Protein AF-A0A957XCA8-F1 (afdb_monomer_lite)

Radius of gyration: 34.3 Å; chains: 1; bounding box: 102×70×85 Å

Foldseek 3Di:
DDDDDDDDDPPDDDDCPDDDDDDDDDDDDDADALVRVLVVCVVLQNDDPVCSVVVVVVCVVVQQWDADPRGIDGGPVVVVVVVLCCVQVVQCPDSNNNNVVSVVVVCVVVVNDDPVVVCVVPCPVRVVSVVVSVVVVVVPPDPPPPPDPPDDDDDDDDPPPDQDDDPQFQDQDPQPSPWTWHWDADPVGIWTDTPCVVVPDPDIGRDDDDDDDPDDDDDDDDDDDDDD

Secondary structure (DSSP, 8-state):
--PPPPP--TT--------------PPPPPPPPHHHHHHHHHHTT-S-TTTHHHHHHHHHHTTSEEEETTEEEE-HHHHHHHHHHHHH-HHHH-HHHHHHHHHHHHHHHTTSS-HHHHHHHHHHHHHHHHHHHHHHHHHT--------------------------TTTTPBPTTTSSSBEEEEEETTEEEEEETTGGGT---EEE----------------------

Structure (mmCIF, N/CA/C/O backbone):
data_AF-A0A957XCA8-F1
#
_entry.id   AF-A0A957XCA8-F1
#
loop_
_atom_site.group_PDB
_atom_site.id
_atom_site.type_symbol
_atom_site.label_atom_id
_atom_site.label_alt_id
_atom_site.label_comp_id
_atom_site.label_asym_id
_atom_site.label_entity_id
_atom_site.label_seq_id
_atom_site.pdbx_PDB_ins_code
_atom_site.Cartn_x
_atom_site.Cartn_y
_atom_site.Cartn_z
_atom_site.occupancy
_atom_site.B_iso_or_equiv
_atom_site.auth_seq_id
_atom_site.auth_comp_id
_atom_site.auth_asym_id
_atom_site.auth_atom_id
_atom_site.pdbx_PDB_model_num
ATOM 1 N N . GLU A 1 1 ? 8.186 14.058 -30.132 1.00 38.41 1 GLU A N 1
ATOM 2 C CA . GLU A 1 1 ? 8.355 14.579 -31.501 1.00 38.41 1 GLU A CA 1
ATOM 3 C C . GLU A 1 1 ? 7.086 14.257 -32.272 1.00 38.41 1 GLU A C 1
ATOM 5 O O . GLU A 1 1 ? 6.793 13.085 -32.466 1.00 38.41 1 GLU A O 1
ATOM 10 N N . ASN A 1 2 ? 6.284 15.271 -32.601 1.00 56.44 2 ASN A N 1
ATOM 11 C CA . ASN A 1 2 ? 5.087 15.097 -33.425 1.00 56.44 2 ASN A CA 1
ATOM 12 C C . ASN A 1 2 ? 5.514 15.273 -34.883 1.00 56.44 2 ASN A C 1
ATOM 14 O O . ASN A 1 2 ? 5.569 16.397 -35.374 1.00 56.44 2 ASN A O 1
ATOM 18 N N . ALA A 1 3 ? 5.896 14.179 -35.542 1.00 67.00 3 ALA A N 1
ATOM 19 C CA . ALA A 1 3 ? 6.186 14.212 -36.969 1.00 67.00 3 ALA A CA 1
ATOM 20 C C . ALA A 1 3 ? 4.866 14.336 -37.744 1.00 67.00 3 ALA A C 1
ATOM 22 O O . ALA A 1 3 ? 3.974 13.502 -37.582 1.00 67.00 3 ALA A O 1
ATOM 23 N N . ALA A 1 4 ? 4.747 15.381 -38.565 1.00 77.88 4 ALA A N 1
ATOM 24 C CA . ALA A 1 4 ? 3.656 15.512 -39.521 1.00 77.88 4 ALA A CA 1
ATOM 25 C C . ALA A 1 4 ? 3.741 14.352 -40.524 1.00 77.88 4 ALA A C 1
ATOM 27 O O . ALA A 1 4 ? 4.773 14.168 -41.172 1.00 77.88 4 ALA A O 1
ATOM 28 N N . MET A 1 5 ? 2.680 13.550 -40.618 1.00 81.88 5 MET A N 1
ATOM 29 C CA . MET A 1 5 ? 2.558 12.555 -41.681 1.00 81.88 5 MET A CA 1
ATOM 30 C C . MET A 1 5 ? 2.131 13.254 -42.982 1.00 81.88 5 MET A C 1
ATOM 32 O O . MET A 1 5 ? 1.366 14.215 -42.906 1.00 81.88 5 MET A O 1
ATOM 36 N N . PRO A 1 6 ? 2.626 12.814 -44.152 1.00 85.62 6 PRO A N 1
ATOM 37 C CA . PRO A 1 6 ? 2.182 13.346 -45.437 1.00 85.62 6 PRO A CA 1
ATOM 38 C C . PRO A 1 6 ? 0.715 12.985 -45.699 1.00 85.62 6 PRO A C 1
ATOM 40 O O . PRO A 1 6 ? 0.250 11.926 -45.268 1.00 85.62 6 PRO A O 1
ATOM 43 N N . ASP A 1 7 ? 0.007 13.842 -46.435 1.00 84.75 7 ASP A N 1
ATOM 44 C CA . ASP A 1 7 ? -1.354 13.553 -46.888 1.00 84.75 7 ASP A CA 1
ATOM 45 C C . ASP A 1 7 ? -1.320 12.404 -47.908 1.00 84.75 7 ASP A C 1
ATOM 47 O O . ASP A 1 7 ? -0.661 12.496 -48.943 1.00 84.75 7 ASP A O 1
ATOM 51 N N . LEU A 1 8 ? -2.012 11.309 -47.587 1.00 89.25 8 LEU A N 1
ATOM 52 C CA . LEU A 1 8 ? -2.096 10.093 -48.398 1.00 89.25 8 LEU A CA 1
ATOM 53 C C . LEU A 1 8 ? -3.561 9.804 -48.731 1.00 89.25 8 LEU A C 1
ATOM 55 O O . LEU A 1 8 ? -4.428 9.861 -47.854 1.00 89.25 8 LEU A O 1
ATOM 59 N N . VAL A 1 9 ? -3.837 9.434 -49.979 1.00 88.56 9 VAL A N 1
ATOM 60 C CA . VAL A 1 9 ? -5.168 9.040 -50.452 1.00 88.56 9 VAL A CA 1
ATOM 61 C C . VAL A 1 9 ? -5.226 7.517 -50.623 1.00 88.56 9 VAL A C 1
ATOM 63 O O . VAL A 1 9 ? -4.244 6.842 -50.937 1.00 88.56 9 VAL A O 1
ATOM 66 N N . LYS A 1 10 ? -6.403 6.925 -50.386 1.00 88.62 10 LYS A N 1
ATOM 67 C CA . LYS A 1 10 ? -6.617 5.481 -50.561 1.00 88.62 10 LYS A CA 1
ATOM 68 C C . LYS A 1 10 ? -6.331 5.086 -52.017 1.00 88.62 10 LYS A C 1
ATOM 70 O O . LYS A 1 10 ? -7.105 5.435 -52.902 1.00 88.62 10 LYS A O 1
ATOM 75 N N . GLY A 1 11 ? -5.276 4.302 -52.232 1.00 90.50 11 GLY A N 1
ATOM 76 C CA . GLY A 1 11 ? -4.835 3.859 -53.561 1.00 90.50 11 GLY A CA 1
ATOM 77 C C . GLY A 1 11 ? -3.431 4.326 -53.949 1.00 90.50 11 GLY A C 1
ATOM 78 O O . GLY A 1 11 ? -2.907 3.829 -54.943 1.00 90.50 11 GLY A O 1
ATOM 79 N N . ASP A 1 12 ? -2.806 5.211 -53.166 1.00 89.50 12 ASP A N 1
ATOM 80 C CA . ASP A 1 12 ? -1.438 5.664 -53.426 1.00 89.50 12 ASP A CA 1
ATOM 81 C C . ASP A 1 12 ? -0.434 4.501 -53.366 1.00 89.50 12 ASP A C 1
ATOM 83 O O . ASP A 1 12 ? -0.439 3.677 -52.444 1.00 89.50 12 ASP A O 1
ATOM 87 N N . LEU A 1 13 ? 0.455 4.439 -54.361 1.00 87.94 13 LEU A N 1
ATOM 88 C CA . LEU A 1 13 ? 1.531 3.453 -54.418 1.00 87.94 13 LEU A CA 1
ATOM 89 C C . LEU A 1 13 ? 2.673 3.893 -53.495 1.00 87.94 13 LEU A C 1
ATOM 91 O O . LEU A 1 13 ? 3.276 4.946 -53.697 1.00 87.94 13 LEU A O 1
ATOM 95 N N . LEU A 1 14 ? 2.996 3.068 -52.498 1.00 90.19 14 LEU A N 1
ATOM 96 C CA . LEU A 1 14 ? 4.078 3.328 -51.549 1.00 90.19 14 LEU A CA 1
ATOM 97 C C . LEU A 1 14 ? 5.303 2.468 -51.862 1.00 90.19 14 LEU A C 1
ATOM 99 O O . LEU A 1 14 ? 5.209 1.248 -52.002 1.00 90.19 14 LEU A O 1
ATOM 103 N N . THR A 1 15 ? 6.475 3.098 -51.897 1.00 90.75 15 THR A N 1
ATOM 104 C CA . THR A 1 15 ? 7.750 2.391 -52.040 1.00 90.75 15 THR A CA 1
ATOM 105 C C . THR A 1 15 ? 8.180 1.838 -50.685 1.00 90.75 15 THR A C 1
ATOM 107 O O . THR A 1 15 ? 8.400 2.587 -49.732 1.00 90.75 15 THR A O 1
ATOM 110 N N . LEU A 1 16 ? 8.338 0.516 -50.584 1.00 90.25 16 LEU A N 1
ATOM 111 C CA . LEU A 1 16 ? 8.890 -0.120 -49.388 1.00 90.25 16 LEU A CA 1
ATOM 112 C C . LEU A 1 16 ? 10.368 0.273 -49.233 1.00 90.25 16 LEU A C 1
ATOM 114 O O . LEU A 1 16 ? 11.233 -0.293 -49.894 1.00 90.25 16 LEU A O 1
ATOM 118 N N . HIS A 1 17 ? 10.666 1.220 -48.342 1.00 93.06 17 HIS A N 1
ATOM 119 C CA . HIS A 1 17 ? 12.051 1.613 -48.064 1.00 93.06 17 HIS A CA 1
ATOM 120 C C . HIS A 1 17 ? 12.826 0.534 -47.296 1.00 93.06 17 HIS A C 1
ATOM 122 O O . HIS A 1 17 ? 13.970 0.239 -47.632 1.00 93.06 17 HIS A O 1
ATOM 128 N N . GLN A 1 18 ? 12.229 -0.049 -46.251 1.00 93.25 18 GLN A N 1
ATOM 129 C CA . GLN A 1 18 ? 12.896 -1.048 -45.416 1.00 93.25 18 GLN A CA 1
ATOM 130 C C . GLN A 1 18 ? 11.881 -1.946 -44.701 1.00 93.25 18 GLN A C 1
ATOM 132 O O . GLN A 1 18 ? 10.888 -1.459 -44.164 1.00 93.25 18 GLN A O 1
ATOM 137 N N . LEU A 1 19 ? 12.167 -3.248 -44.627 1.00 92.44 19 LEU A N 1
ATOM 138 C CA . LEU A 1 19 ? 11.415 -4.204 -43.814 1.00 92.44 19 LEU A CA 1
ATOM 139 C C . LEU A 1 19 ? 12.312 -4.716 -42.681 1.00 92.44 19 LEU A C 1
ATOM 141 O O . LEU A 1 19 ? 13.251 -5.472 -42.912 1.00 92.44 19 LEU A O 1
ATOM 145 N N . LEU A 1 20 ? 12.043 -4.266 -41.453 1.00 92.25 20 LEU A N 1
ATOM 146 C CA . LEU A 1 20 ? 12.792 -4.656 -40.256 1.00 92.25 20 LEU A CA 1
ATOM 147 C C . LEU A 1 20 ? 11.943 -5.605 -39.399 1.00 92.25 20 LEU A C 1
ATOM 149 O O . LEU A 1 20 ? 11.068 -5.119 -38.675 1.00 92.25 20 LEU A O 1
ATOM 153 N N . PRO A 1 21 ? 12.180 -6.930 -39.429 1.00 91.00 21 PRO A N 1
ATOM 154 C CA . PRO A 1 21 ? 11.478 -7.846 -38.541 1.00 91.00 21 PRO A CA 1
ATOM 155 C C . PRO A 1 21 ? 11.895 -7.559 -37.091 1.00 91.00 21 PRO A C 1
ATOM 157 O O . PRO A 1 21 ? 13.046 -7.765 -36.708 1.00 91.00 21 PRO A O 1
ATOM 160 N N . LYS A 1 22 ? 10.961 -7.059 -36.276 1.00 91.62 22 LYS A N 1
ATOM 161 C CA . LYS A 1 22 ? 11.172 -6.800 -34.846 1.00 91.62 22 LYS A CA 1
ATOM 162 C C . LYS A 1 22 ? 10.383 -7.809 -34.025 1.00 91.62 22 LYS A C 1
ATOM 164 O O . LYS A 1 22 ? 9.156 -7.814 -34.051 1.00 91.62 22 LYS A O 1
ATOM 169 N N . GLN A 1 23 ? 11.092 -8.642 -33.270 1.00 93.19 23 GLN A N 1
ATOM 170 C CA . GLN A 1 23 ? 10.483 -9.526 -32.285 1.00 93.19 23 GLN A CA 1
ATOM 171 C C . GLN A 1 23 ? 10.369 -8.787 -30.949 1.00 93.19 23 GLN A C 1
ATOM 173 O O . GLN A 1 23 ? 11.357 -8.273 -30.425 1.00 93.19 23 GLN A O 1
ATOM 178 N N . HIS A 1 24 ? 9.163 -8.745 -30.390 1.00 90.69 24 HIS A N 1
ATOM 179 C CA . HIS A 1 24 ? 8.900 -8.165 -29.078 1.00 90.69 24 HIS A CA 1
ATOM 180 C C . HIS A 1 24 ? 8.489 -9.260 -28.094 1.00 90.69 24 HIS A C 1
ATOM 182 O O . HIS A 1 24 ? 7.750 -10.176 -28.446 1.00 90.69 24 HIS A O 1
ATOM 188 N N . PHE A 1 25 ? 8.950 -9.143 -26.850 1.00 92.25 25 PHE A N 1
ATOM 189 C CA . PHE A 1 25 ? 8.505 -9.986 -25.743 1.00 92.25 25 PHE A CA 1
ATOM 190 C C . PHE A 1 25 ? 7.558 -9.197 -24.845 1.00 92.25 25 PHE A C 1
ATOM 192 O O . PHE A 1 25 ? 7.763 -8.003 -24.605 1.00 92.25 25 PHE A O 1
ATOM 199 N N . THR A 1 26 ? 6.546 -9.872 -24.306 1.00 93.88 26 THR A N 1
ATOM 200 C CA . THR A 1 26 ? 5.708 -9.313 -23.246 1.00 93.88 26 THR A CA 1
ATOM 201 C C . THR A 1 26 ? 6.559 -9.064 -22.010 1.00 93.88 26 THR A C 1
ATOM 203 O O . THR A 1 26 ? 7.272 -9.955 -21.545 1.00 93.88 26 THR A O 1
ATOM 206 N N . GLN A 1 27 ? 6.474 -7.858 -21.459 1.00 90.62 27 GLN A N 1
ATOM 207 C CA . GLN A 1 27 ? 7.121 -7.530 -20.195 1.00 90.62 27 GLN A CA 1
ATOM 208 C C . GLN A 1 27 ? 6.126 -7.708 -19.044 1.00 90.62 27 GLN A C 1
ATOM 210 O O . GLN A 1 27 ? 4.937 -7.432 -19.224 1.00 90.62 27 GLN A O 1
ATOM 215 N N . 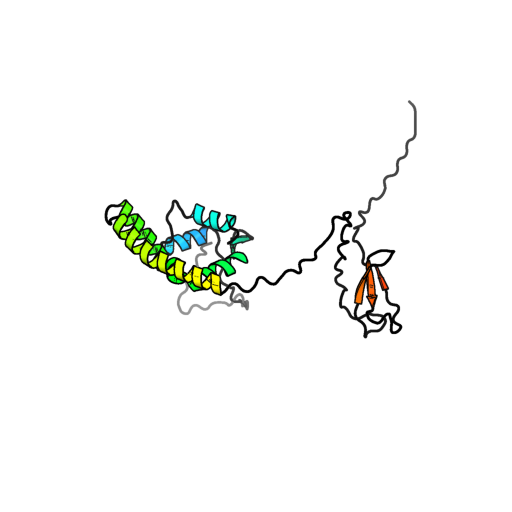PRO A 1 28 ? 6.582 -8.148 -17.858 1.00 92.38 28 PRO A N 1
ATOM 216 C CA . PRO A 1 28 ? 5.725 -8.188 -16.683 1.00 92.38 28 PRO A CA 1
ATOM 217 C C . PRO A 1 28 ? 5.261 -6.770 -16.311 1.00 92.38 28 PRO A C 1
ATOM 219 O O . PRO A 1 28 ? 5.934 -5.787 -16.649 1.00 92.38 28 PRO A O 1
ATOM 222 N N . PRO A 1 29 ? 4.141 -6.638 -15.579 1.00 91.44 29 PRO A N 1
ATOM 223 C CA . PRO A 1 29 ? 3.659 -5.340 -15.141 1.00 91.44 29 PRO A CA 1
ATOM 224 C C . PRO A 1 29 ? 4.727 -4.605 -14.327 1.00 91.44 29 PRO A C 1
ATOM 226 O O . PRO A 1 29 ? 5.435 -5.165 -13.485 1.00 91.44 29 PRO A O 1
ATOM 229 N N . ASN A 1 30 ? 4.841 -3.310 -14.598 1.00 92.25 30 ASN A N 1
ATOM 230 C CA . ASN A 1 30 ? 5.798 -2.442 -13.937 1.00 92.25 30 ASN A CA 1
ATOM 231 C C . ASN A 1 30 ? 5.471 -2.321 -12.442 1.00 92.25 30 ASN A C 1
ATOM 233 O O . ASN A 1 30 ? 4.357 -1.960 -12.076 1.00 92.25 30 ASN A O 1
ATOM 237 N N . ARG A 1 31 ? 6.468 -2.545 -11.573 1.00 95.25 31 ARG A N 1
ATOM 238 C CA . ARG A 1 31 ? 6.339 -2.227 -10.140 1.00 95.25 31 ARG A CA 1
ATOM 239 C C . ARG A 1 31 ? 6.101 -0.735 -9.933 1.00 95.25 31 ARG A C 1
ATOM 241 O O . ARG A 1 31 ? 6.688 0.073 -10.660 1.00 95.25 31 ARG A O 1
ATOM 248 N N . TYR A 1 32 ? 5.327 -0.413 -8.899 1.00 96.38 32 TYR A N 1
ATOM 249 C CA . TYR A 1 32 ? 5.007 0.951 -8.496 1.00 96.38 32 TYR A CA 1
ATOM 250 C C . TYR A 1 32 ? 6.256 1.753 -8.104 1.00 96.38 32 TYR A C 1
ATOM 252 O O . TYR A 1 32 ? 7.112 1.286 -7.351 1.00 96.38 32 TYR A O 1
ATOM 260 N N . THR A 1 33 ? 6.341 2.991 -8.581 1.00 96.25 33 THR A N 1
ATOM 261 C CA . THR A 1 33 ? 7.081 4.066 -7.902 1.00 96.25 33 THR A CA 1
ATOM 262 C C . THR A 1 33 ? 6.225 4.659 -6.777 1.00 96.25 33 THR A C 1
ATOM 264 O O . THR A 1 33 ? 5.023 4.402 -6.718 1.00 96.25 33 THR A O 1
ATOM 267 N N . GLU A 1 34 ? 6.801 5.489 -5.902 1.00 94.94 34 GLU A N 1
ATOM 268 C CA . GLU A 1 34 ? 6.026 6.176 -4.853 1.00 94.94 34 GLU A CA 1
ATOM 269 C C . GLU A 1 34 ? 4.884 7.019 -5.448 1.00 94.94 34 GLU A C 1
ATOM 271 O O . GLU A 1 34 ? 3.739 6.882 -5.031 1.00 94.94 34 GLU A O 1
ATOM 276 N N . ALA A 1 35 ? 5.152 7.798 -6.503 1.00 94.81 35 ALA A N 1
ATOM 277 C CA . ALA A 1 35 ? 4.128 8.592 -7.186 1.00 94.81 35 ALA A CA 1
ATOM 278 C C . ALA A 1 35 ? 3.009 7.725 -7.795 1.00 94.81 35 ALA A C 1
ATOM 280 O O . ALA A 1 35 ? 1.832 8.071 -7.698 1.00 94.81 35 ALA A O 1
ATOM 281 N N . GLN A 1 36 ? 3.355 6.580 -8.396 1.00 96.56 36 GLN A N 1
ATOM 282 C CA . GLN A 1 36 ? 2.352 5.658 -8.935 1.00 96.56 36 GLN A CA 1
ATOM 283 C C . GLN A 1 36 ? 1.534 4.986 -7.824 1.00 96.56 36 GLN A C 1
ATOM 285 O O . GLN A 1 36 ? 0.334 4.799 -8.009 1.00 96.56 36 GLN A O 1
ATOM 290 N N . LEU A 1 37 ? 2.146 4.657 -6.678 1.00 96.06 37 LEU A N 1
ATOM 291 C CA . LEU A 1 37 ? 1.430 4.106 -5.526 1.00 96.06 37 LEU A CA 1
ATOM 292 C C . LEU A 1 37 ? 0.460 5.137 -4.940 1.00 96.06 37 LEU A C 1
ATOM 294 O O . LEU A 1 37 ? -0.698 4.808 -4.724 1.00 96.06 37 LEU A O 1
ATOM 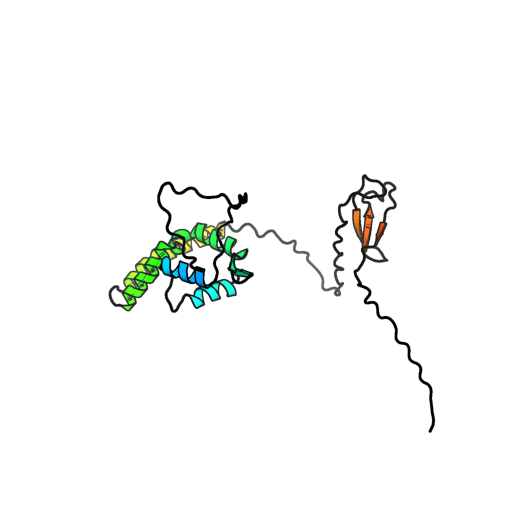298 N N . ILE A 1 38 ? 0.883 6.394 -4.770 1.00 96.25 38 ILE A N 1
ATOM 299 C CA . ILE A 1 38 ? 0.007 7.488 -4.315 1.00 96.25 38 ILE A CA 1
ATOM 300 C C . ILE A 1 38 ? -1.162 7.683 -5.293 1.00 96.25 38 ILE A C 1
ATOM 302 O O . ILE A 1 38 ? -2.314 7.792 -4.879 1.00 96.25 38 ILE A O 1
ATOM 306 N N . GLY A 1 39 ? -0.887 7.658 -6.601 1.00 96.44 39 GLY A N 1
ATOM 307 C CA . GLY A 1 39 ? -1.922 7.692 -7.634 1.00 96.44 39 GLY A CA 1
ATOM 308 C C . GLY A 1 39 ? -2.902 6.514 -7.556 1.00 96.44 39 GLY A C 1
ATOM 309 O O . GLY A 1 39 ? -4.097 6.715 -7.760 1.00 96.44 39 GLY A O 1
ATOM 310 N N . ALA A 1 40 ? -2.428 5.306 -7.237 1.00 95.94 40 ALA A N 1
ATOM 311 C CA . ALA A 1 40 ? -3.281 4.135 -7.029 1.00 95.94 40 ALA A CA 1
ATOM 312 C C . ALA A 1 40 ? -4.133 4.259 -5.754 1.00 95.94 40 ALA A C 1
ATOM 314 O O . ALA A 1 40 ? -5.341 4.054 -5.823 1.00 95.94 40 ALA A O 1
ATOM 315 N N . LEU A 1 41 ? -3.539 4.677 -4.629 1.00 96.31 41 LEU A N 1
ATOM 316 C CA . LEU A 1 41 ? -4.244 4.913 -3.363 1.00 96.31 41 LEU A CA 1
ATOM 317 C C . LEU A 1 41 ? -5.374 5.938 -3.538 1.00 96.31 41 LEU A C 1
ATOM 319 O O . LEU A 1 41 ? -6.510 5.671 -3.158 1.00 96.31 41 LEU A O 1
ATOM 323 N N . LYS A 1 42 ? -5.097 7.058 -4.223 1.00 96.38 42 LYS A N 1
ATOM 324 C CA . LYS A 1 42 ? -6.104 8.074 -4.559 1.00 96.38 42 LYS A CA 1
ATOM 325 C C . LYS A 1 42 ? -7.249 7.512 -5.406 1.00 96.38 42 LYS A C 1
ATOM 327 O O . LYS A 1 42 ? -8.404 7.801 -5.116 1.00 96.38 42 LYS A O 1
ATOM 332 N N . LYS A 1 43 ? -6.949 6.721 -6.445 1.00 96.69 43 LYS A N 1
ATOM 333 C CA . LYS A 1 43 ? -7.976 6.098 -7.305 1.00 96.69 43 LYS A CA 1
ATOM 334 C C . LYS A 1 43 ? -8.866 5.115 -6.544 1.00 96.69 43 LYS A C 1
ATOM 336 O O . LYS A 1 43 ? -10.035 4.998 -6.880 1.00 96.69 43 LYS A O 1
ATOM 341 N N . LEU A 1 44 ? -8.310 4.422 -5.551 1.00 96.19 44 LEU A N 1
ATOM 342 C CA . LEU A 1 44 ? -9.022 3.444 -4.727 1.00 96.19 44 LEU A CA 1
ATOM 343 C C . LEU A 1 44 ? -9.693 4.065 -3.488 1.00 96.19 44 LEU A C 1
ATOM 345 O O . LEU A 1 44 ? -10.276 3.331 -2.702 1.00 96.19 44 LEU A O 1
ATOM 349 N N . GLY A 1 45 ? -9.596 5.384 -3.275 1.00 95.31 45 GLY A N 1
ATOM 350 C CA . GLY A 1 45 ? -10.162 6.045 -2.091 1.00 95.31 45 GLY A CA 1
ATOM 351 C C . GLY A 1 45 ? -9.438 5.729 -0.776 1.00 95.31 45 GLY A C 1
ATOM 352 O O . GLY A 1 45 ? -9.949 6.056 0.295 1.00 95.31 45 GLY A O 1
ATOM 353 N N . LEU A 1 46 ? -8.244 5.130 -0.840 1.00 95.19 46 LEU A N 1
ATOM 354 C CA . LEU A 1 46 ? -7.446 4.748 0.321 1.00 95.19 46 LEU A CA 1
ATOM 355 C C . LEU A 1 46 ? -6.603 5.933 0.795 1.00 95.19 46 LEU A C 1
ATOM 357 O O . LEU A 1 46 ? -5.583 6.257 0.187 1.00 95.19 46 LEU A O 1
ATOM 361 N N . GLY A 1 47 ? -7.022 6.567 1.888 1.00 94.00 47 GLY A N 1
ATOM 362 C CA . GLY A 1 47 ? -6.360 7.741 2.455 1.00 94.00 47 GLY A CA 1
ATOM 363 C C . GLY A 1 47 ? -6.635 9.044 1.696 1.00 94.00 47 GLY A C 1
ATOM 364 O O . GLY A 1 47 ? -7.448 9.118 0.767 1.00 94.00 47 GLY A O 1
ATOM 365 N N . ARG A 1 48 ? -5.958 10.112 2.127 1.00 95.75 48 ARG A N 1
ATOM 366 C CA . ARG A 1 48 ? -6.241 11.521 1.797 1.00 95.75 48 ARG A CA 1
ATOM 367 C C . ARG A 1 48 ? -4.916 12.305 1.634 1.00 95.75 48 ARG A C 1
ATOM 369 O O . ARG A 1 48 ? -3.859 11.770 1.973 1.00 95.75 48 ARG A O 1
ATOM 376 N N . PRO A 1 49 ? -4.909 13.566 1.142 1.00 94.88 49 PRO A N 1
ATOM 377 C CA . PRO A 1 49 ? -3.670 14.324 0.893 1.00 94.88 49 PRO A CA 1
ATOM 378 C C . PRO A 1 49 ? -2.709 14.425 2.087 1.00 94.88 49 PRO A C 1
ATOM 380 O O . PRO A 1 49 ? -1.496 14.437 1.891 1.00 94.88 49 PRO A O 1
ATOM 383 N N . SER A 1 50 ? -3.238 14.449 3.312 1.00 95.00 50 SER A N 1
ATOM 384 C CA . SER A 1 50 ? -2.467 14.465 4.561 1.00 95.00 50 SER A CA 1
ATOM 385 C C . SER A 1 50 ? -1.804 13.128 4.925 1.00 95.00 50 SER A C 1
ATOM 387 O O . SER A 1 50 ? -0.884 13.126 5.739 1.00 95.00 50 SER A O 1
ATOM 389 N N . THR A 1 51 ? -2.236 11.997 4.350 1.00 96.12 51 THR A N 1
ATOM 390 C CA . THR A 1 51 ? -1.797 10.652 4.767 1.00 96.12 51 THR A CA 1
ATOM 391 C C . THR A 1 51 ? -0.994 9.890 3.716 1.00 96.12 51 THR A C 1
ATOM 393 O O . THR A 1 51 ? -0.307 8.934 4.057 1.00 96.12 51 THR A O 1
ATOM 396 N N . TYR A 1 52 ? -0.990 10.298 2.444 1.00 96.44 52 TYR A N 1
ATOM 397 C CA . TYR A 1 52 ? -0.270 9.549 1.404 1.00 96.44 52 TYR A CA 1
ATOM 398 C C . TYR A 1 52 ? 1.234 9.417 1.675 1.00 96.44 52 TYR A C 1
ATOM 400 O O . TYR A 1 52 ? 1.787 8.323 1.563 1.00 96.44 52 TYR A O 1
ATOM 408 N N . ALA A 1 53 ? 1.896 10.513 2.055 1.00 94.81 53 ALA A N 1
ATOM 409 C CA . ALA A 1 53 ? 3.324 10.495 2.364 1.00 94.81 53 ALA A CA 1
ATOM 410 C C . ALA A 1 53 ? 3.620 9.613 3.590 1.00 94.81 53 ALA A C 1
ATOM 412 O O . ALA A 1 53 ? 4.500 8.755 3.528 1.00 94.81 53 ALA A O 1
ATOM 413 N N . THR A 1 54 ? 2.826 9.753 4.657 1.00 97.00 54 THR A N 1
ATOM 414 C CA . THR A 1 54 ? 2.998 8.992 5.903 1.00 97.00 54 THR A CA 1
ATOM 415 C C . THR A 1 54 ? 2.715 7.497 5.718 1.00 97.00 54 THR A C 1
ATOM 417 O O . THR A 1 54 ? 3.428 6.671 6.285 1.00 97.00 54 THR A O 1
ATOM 420 N N . ILE A 1 55 ? 1.753 7.106 4.872 1.00 96.75 55 ILE A N 1
ATOM 421 C CA . ILE A 1 55 ? 1.513 5.695 4.515 1.00 96.75 55 ILE A CA 1
ATOM 422 C C . ILE A 1 55 ? 2.747 5.104 3.818 1.00 96.75 55 ILE A C 1
ATOM 424 O O . ILE A 1 55 ? 3.220 4.031 4.189 1.00 96.75 55 ILE A O 1
ATOM 428 N N . VAL A 1 56 ? 3.309 5.796 2.824 1.00 95.19 56 VAL A N 1
ATOM 429 C CA . VAL A 1 56 ? 4.480 5.289 2.089 1.00 95.19 56 VAL A CA 1
ATOM 430 C C . VAL A 1 56 ? 5.716 5.220 2.994 1.00 95.19 56 VAL A C 1
ATOM 432 O O . VAL A 1 56 ? 6.474 4.253 2.925 1.00 95.19 56 VAL A O 1
ATOM 435 N N . GLU A 1 57 ? 5.920 6.213 3.860 1.00 95.81 57 GLU A N 1
ATOM 436 C CA . GLU A 1 57 ? 7.017 6.251 4.832 1.00 95.81 57 GLU A CA 1
ATOM 437 C C . GLU A 1 57 ? 6.914 5.126 5.870 1.00 95.81 57 GLU A C 1
ATOM 439 O O . GLU A 1 57 ? 7.834 4.319 5.985 1.00 95.81 57 GLU A O 1
ATOM 444 N N . THR A 1 58 ? 5.755 4.954 6.511 1.00 96.44 58 THR A N 1
ATOM 445 C CA . THR A 1 58 ? 5.531 3.870 7.484 1.00 96.44 58 THR A CA 1
ATOM 446 C C . THR A 1 58 ? 5.724 2.469 6.892 1.00 96.44 58 THR A C 1
ATOM 448 O O . THR A 1 58 ? 6.264 1.590 7.571 1.00 96.44 58 THR A O 1
ATOM 451 N N . LEU A 1 59 ? 5.351 2.242 5.624 1.00 96.00 59 LEU A N 1
ATOM 452 C CA . LEU A 1 59 ? 5.608 0.972 4.930 1.00 96.00 59 LEU A CA 1
ATOM 453 C C . LEU A 1 59 ? 7.110 0.702 4.726 1.00 96.00 59 LEU A C 1
ATOM 455 O O . LEU A 1 59 ? 7.538 -0.457 4.808 1.00 96.00 59 LEU A O 1
ATOM 459 N N . LYS A 1 60 ? 7.910 1.748 4.480 1.00 94.62 60 LYS A N 1
ATOM 460 C CA . LYS A 1 60 ? 9.376 1.658 4.364 1.00 94.62 60 LYS A CA 1
ATOM 461 C C . LYS A 1 60 ? 10.024 1.446 5.733 1.00 94.62 60 LYS A C 1
ATOM 463 O O . LYS A 1 60 ? 10.797 0.502 5.893 1.00 94.62 60 LYS A O 1
ATOM 468 N N . ASP A 1 61 ? 9.655 2.245 6.731 1.00 95.94 61 ASP A N 1
ATOM 469 C CA . ASP A 1 61 ? 10.245 2.214 8.076 1.00 95.94 61 ASP A CA 1
ATOM 470 C C . ASP A 1 61 ? 10.031 0.871 8.774 1.00 95.94 61 ASP A C 1
ATOM 472 O O . ASP A 1 61 ? 10.953 0.301 9.364 1.00 95.94 61 ASP A O 1
ATOM 476 N N . ARG A 1 62 ? 8.827 0.299 8.638 1.00 96.06 62 ARG A N 1
ATOM 477 C CA . ARG A 1 62 ? 8.503 -1.038 9.158 1.00 96.06 62 ARG A CA 1
ATOM 478 C C . ARG A 1 62 ? 9.046 -2.184 8.300 1.00 96.06 62 ARG A C 1
ATOM 480 O O . ARG A 1 62 ? 8.805 -3.345 8.620 1.00 96.06 62 ARG A O 1
ATOM 487 N N . LYS A 1 63 ? 9.804 -1.885 7.238 1.00 94.38 63 LYS A N 1
ATOM 488 C CA . LYS A 1 63 ? 10.419 -2.863 6.328 1.00 94.38 63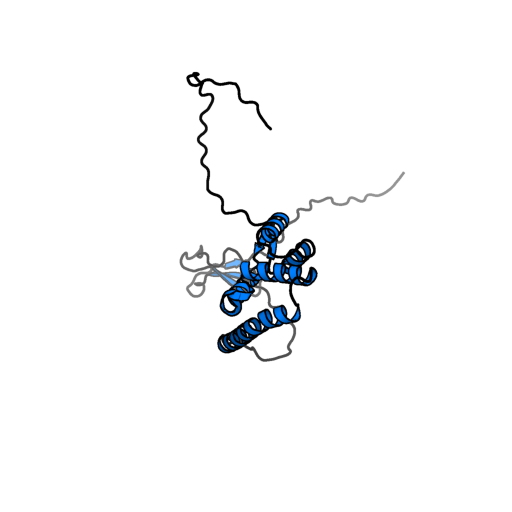 LYS A CA 1
ATOM 489 C C . LYS A 1 63 ? 9.401 -3.811 5.682 1.00 94.38 63 LYS A C 1
ATOM 491 O O . LYS A 1 63 ? 9.717 -4.973 5.438 1.00 94.38 63 LYS A O 1
ATOM 496 N N . TYR A 1 64 ? 8.195 -3.326 5.381 1.00 95.69 64 TYR A N 1
ATOM 497 C CA . TYR A 1 64 ? 7.240 -4.044 4.528 1.00 95.69 64 TYR A CA 1
ATOM 498 C C . TYR A 1 64 ? 7.567 -3.861 3.045 1.00 95.69 64 TYR A C 1
ATOM 500 O O . TYR A 1 64 ? 7.302 -4.743 2.227 1.00 95.69 64 TYR A O 1
ATOM 508 N N . VAL A 1 65 ? 8.183 -2.734 2.693 1.00 96.50 65 VAL A N 1
ATOM 509 C CA . VAL A 1 65 ? 8.557 -2.400 1.321 1.00 96.50 65 VAL A CA 1
ATOM 510 C C . VAL A 1 65 ? 10.003 -1.899 1.289 1.00 96.50 65 VAL A C 1
ATOM 512 O O . VAL A 1 65 ? 10.414 -1.119 2.142 1.00 96.50 65 VAL A O 1
ATOM 515 N N . GLY A 1 66 ? 10.780 -2.354 0.306 1.00 93.50 66 GLY A N 1
ATOM 516 C CA . GLY A 1 66 ? 12.112 -1.840 -0.017 1.00 93.50 66 GLY A CA 1
ATOM 517 C C . GLY A 1 66 ? 12.095 -0.936 -1.251 1.00 93.50 66 GLY A C 1
ATOM 518 O O . GLY A 1 66 ? 11.158 -0.977 -2.051 1.00 93.50 66 GLY A O 1
ATOM 519 N N . LEU A 1 67 ? 13.152 -0.140 -1.423 1.00 93.31 67 LEU A N 1
ATOM 520 C CA . LEU A 1 67 ? 13.329 0.747 -2.572 1.00 93.31 67 LEU A CA 1
ATOM 521 C C . LEU A 1 67 ? 14.524 0.285 -3.415 1.00 93.31 67 LEU A C 1
ATOM 523 O O . LEU A 1 67 ? 15.663 0.316 -2.957 1.00 93.31 67 LEU A O 1
ATOM 527 N N . GLU A 1 68 ? 14.282 -0.072 -4.675 1.00 92.69 68 GLU A N 1
ATOM 528 C CA . GLU A 1 68 ? 15.330 -0.409 -5.645 1.00 92.69 68 GLU A CA 1
ATOM 529 C C . GLU A 1 68 ? 15.092 0.361 -6.943 1.00 92.69 68 GLU A C 1
ATOM 531 O O . GLU A 1 68 ? 14.008 0.300 -7.524 1.00 92.69 68 GLU A O 1
ATOM 536 N N . LYS A 1 69 ? 16.098 1.105 -7.423 1.00 90.94 69 LYS A N 1
ATOM 537 C CA . LYS A 1 69 ? 16.001 1.915 -8.658 1.00 90.94 69 LYS A CA 1
ATOM 538 C C . LYS A 1 69 ? 14.733 2.799 -8.703 1.00 90.94 69 LYS A C 1
ATOM 540 O O . LYS A 1 69 ? 14.070 2.884 -9.735 1.00 90.94 69 LYS A O 1
ATOM 545 N N . LYS A 1 70 ? 14.393 3.447 -7.576 1.00 91.06 70 LYS A N 1
ATOM 546 C CA . LYS A 1 70 ? 13.179 4.277 -7.378 1.00 91.06 70 LYS A CA 1
ATOM 547 C C . LYS A 1 70 ? 11.839 3.527 -7.519 1.00 91.06 70 LYS A C 1
ATOM 549 O O . LYS A 1 70 ? 10.800 4.157 -7.714 1.00 91.06 70 LYS A O 1
ATOM 554 N N . ARG A 1 71 ? 11.843 2.196 -7.425 1.00 94.75 71 ARG A N 1
ATOM 555 C CA . ARG A 1 71 ? 10.648 1.344 -7.456 1.00 94.75 71 ARG A CA 1
ATOM 556 C C . ARG A 1 71 ? 10.506 0.593 -6.138 1.00 94.75 71 ARG A C 1
ATOM 558 O O . ARG A 1 71 ? 11.502 0.257 -5.501 1.00 94.75 71 ARG A O 1
ATOM 565 N N . LEU A 1 72 ? 9.263 0.349 -5.750 1.00 95.44 72 LEU A N 1
ATOM 566 C CA . LEU A 1 72 ? 8.884 -0.302 -4.505 1.00 95.44 72 LEU A CA 1
ATOM 567 C C . LEU A 1 72 ? 8.835 -1.823 -4.695 1.00 95.44 72 LEU A C 1
ATOM 569 O O . LEU A 1 72 ? 8.254 -2.317 -5.664 1.00 95.44 72 LEU A O 1
ATOM 573 N N . TYR A 1 73 ? 9.447 -2.560 -3.771 1.00 95.06 73 TYR A N 1
ATOM 574 C CA . TYR A 1 73 ? 9.542 -4.022 -3.774 1.00 95.06 73 TYR A CA 1
ATOM 575 C C . TYR A 1 73 ? 8.979 -4.589 -2.465 1.00 95.06 73 TYR A C 1
ATOM 577 O O . TYR A 1 73 ? 9.336 -4.078 -1.406 1.00 95.06 73 TYR A O 1
ATOM 585 N N . PRO A 1 74 ? 8.141 -5.642 -2.487 1.00 95.62 74 PRO A N 1
ATOM 586 C CA . PRO A 1 74 ? 7.660 -6.266 -1.258 1.00 95.62 74 PRO A CA 1
ATOM 587 C C . PRO A 1 74 ? 8.824 -6.942 -0.523 1.00 95.62 74 PRO A C 1
ATOM 589 O O . PRO A 1 74 ? 9.498 -7.806 -1.084 1.00 95.62 74 PRO A O 1
ATOM 592 N N . ALA A 1 75 ? 9.062 -6.558 0.730 1.00 94.81 75 ALA A N 1
ATOM 593 C CA . ALA A 1 75 ? 10.031 -7.238 1.579 1.00 94.81 75 ALA A CA 1
ATOM 594 C C . ALA A 1 75 ? 9.475 -8.598 2.051 1.00 94.81 75 ALA A C 1
ATOM 596 O O . ALA A 1 75 ? 8.254 -8.745 2.162 1.00 94.81 75 ALA A O 1
ATOM 597 N N . PRO A 1 76 ? 10.326 -9.580 2.412 1.00 92.62 76 PRO A N 1
ATOM 598 C CA . PRO A 1 76 ? 9.867 -10.901 2.858 1.00 92.62 76 PRO A CA 1
ATOM 599 C C . PRO A 1 76 ? 8.859 -10.858 4.018 1.00 92.62 76 PRO A C 1
ATOM 601 O O . PRO A 1 76 ? 7.892 -11.615 4.025 1.00 92.62 76 PRO A O 1
ATOM 604 N N . LEU A 1 77 ? 9.035 -9.920 4.957 1.00 92.69 77 LEU A N 1
ATOM 605 C CA . LEU A 1 77 ? 8.145 -9.730 6.108 1.00 92.69 77 LEU A CA 1
ATOM 606 C C . LEU A 1 77 ? 6.693 -9.422 5.693 1.00 92.69 77 LEU A C 1
ATOM 608 O O . LEU A 1 77 ? 5.753 -9.847 6.360 1.00 92.69 77 LEU A O 1
ATOM 612 N N . ARG A 1 78 ? 6.495 -8.719 4.569 1.00 93.56 78 ARG A N 1
ATOM 613 C CA . ARG A 1 78 ? 5.170 -8.310 4.071 1.00 93.56 78 ARG A CA 1
ATOM 614 C C . ARG A 1 78 ? 4.331 -9.496 3.599 1.00 93.56 78 ARG A C 1
ATOM 616 O O . ARG A 1 78 ? 3.110 -9.404 3.591 1.00 93.56 78 ARG A O 1
ATOM 623 N N . PHE A 1 79 ? 4.955 -10.596 3.186 1.00 93.00 79 PHE A N 1
ATOM 624 C CA . PHE A 1 79 ? 4.213 -11.785 2.773 1.00 93.00 79 PHE A CA 1
ATOM 625 C C . PHE A 1 79 ? 3.606 -12.484 3.986 1.00 93.00 79 PHE A C 1
ATOM 627 O O . PHE A 1 79 ? 2.406 -12.711 3.994 1.00 93.00 79 PHE A O 1
ATOM 634 N N . GLN A 1 80 ? 4.394 -12.680 5.046 1.00 91.31 80 GLN A N 1
ATOM 635 C CA . GLN A 1 80 ? 3.925 -13.277 6.301 1.00 91.31 80 GLN A CA 1
ATOM 636 C C . GLN A 1 80 ? 2.809 -12.449 6.954 1.00 91.31 80 GLN A C 1
ATOM 638 O O . GLN A 1 80 ? 1.804 -13.000 7.389 1.00 91.31 80 GLN A O 1
ATOM 643 N N . VAL A 1 81 ? 2.968 -11.120 7.007 1.00 92.25 81 VAL A N 1
ATOM 644 C CA . VAL A 1 81 ? 1.968 -10.243 7.637 1.00 92.25 81 VAL A CA 1
ATOM 645 C C . VAL A 1 81 ? 0.676 -10.178 6.827 1.00 92.25 81 VAL A C 1
ATOM 647 O O . VAL A 1 81 ? -0.390 -10.343 7.409 1.00 92.25 81 VAL A O 1
ATOM 650 N N . CYS A 1 82 ? 0.735 -9.971 5.508 1.00 92.62 82 CYS A N 1
ATOM 651 C CA . CYS A 1 82 ? -0.488 -9.949 4.705 1.00 92.62 82 CYS A CA 1
ATOM 652 C C . CYS A 1 82 ? -1.175 -11.315 4.663 1.00 92.62 82 CYS A C 1
ATOM 654 O O . CYS A 1 82 ? -2.386 -11.337 4.796 1.00 92.62 82 CYS A O 1
ATOM 656 N N . GLU A 1 83 ? -0.442 -12.432 4.567 1.00 91.56 83 GLU A N 1
ATOM 657 C CA . GLU A 1 83 ? -1.043 -13.774 4.628 1.00 91.56 83 GLU A CA 1
ATOM 658 C C . GLU A 1 83 ? -1.812 -13.972 5.943 1.00 91.56 83 GLU A C 1
ATOM 660 O O . GLU A 1 83 ? -2.954 -14.420 5.933 1.00 91.56 83 GLU A O 1
ATOM 665 N N . LEU A 1 84 ? -1.223 -13.579 7.078 1.00 90.88 84 LEU A N 1
ATOM 666 C CA . LEU A 1 84 ? -1.884 -13.663 8.382 1.00 90.88 84 LEU A CA 1
ATOM 667 C C . LEU A 1 84 ? -3.145 -12.786 8.445 1.00 90.88 84 LEU A C 1
ATOM 669 O O . LEU A 1 84 ? -4.182 -13.230 8.936 1.00 90.88 84 LEU A O 1
ATOM 673 N N . LEU A 1 85 ? -3.070 -11.549 7.948 1.00 91.06 85 LEU A N 1
ATOM 674 C CA . LEU A 1 85 ? -4.209 -10.628 7.952 1.00 91.06 85 LEU A CA 1
ATOM 675 C C . LEU A 1 85 ? -5.320 -11.065 6.983 1.00 91.06 85 LEU A C 1
ATOM 677 O O . LEU A 1 85 ? -6.490 -10.969 7.338 1.00 91.06 85 LEU A O 1
ATOM 681 N N . GLU A 1 86 ? -4.976 -11.584 5.804 1.00 91.00 86 GLU A N 1
ATOM 682 C CA . GLU A 1 86 ? -5.924 -12.130 4.822 1.00 91.00 86 GLU A CA 1
ATOM 683 C C . GLU A 1 86 ? -6.606 -13.406 5.346 1.00 91.00 86 GLU A C 1
ATOM 685 O O . GLU A 1 86 ? -7.811 -13.554 5.164 1.00 91.00 86 GLU A O 1
ATOM 690 N N . ARG A 1 87 ? -5.875 -14.291 6.049 1.00 89.06 87 ARG A N 1
ATOM 691 C CA . ARG A 1 87 ? -6.424 -15.501 6.698 1.00 89.06 87 ARG A CA 1
ATOM 692 C C . ARG A 1 87 ? -7.478 -15.192 7.761 1.00 89.06 87 ARG A C 1
ATOM 694 O O . ARG A 1 87 ? -8.479 -15.896 7.836 1.00 89.06 87 ARG A O 1
ATOM 701 N N . HIS A 1 88 ? -7.210 -14.216 8.635 1.00 87.75 88 HIS A N 1
ATOM 702 C CA . HIS A 1 88 ? -7.947 -14.075 9.897 1.00 87.75 88 HIS A CA 1
ATOM 703 C C . HIS A 1 88 ? -8.734 -12.767 10.048 1.00 87.75 88 HIS A C 1
ATOM 705 O O . HIS A 1 88 ? -9.637 -12.704 10.874 1.00 87.75 88 HIS A O 1
ATOM 711 N N . VAL A 1 89 ? -8.404 -11.713 9.294 1.00 88.31 89 VAL A N 1
ATOM 712 C CA . VAL A 1 89 ? -8.989 -10.368 9.462 1.00 88.31 89 VAL A CA 1
ATOM 713 C C . VAL A 1 89 ? -9.345 -9.733 8.106 1.00 88.31 89 VAL A C 1
ATOM 715 O O . VAL A 1 89 ? -9.226 -8.520 7.917 1.00 88.31 89 VAL A O 1
ATOM 718 N N . GLN A 1 90 ? -9.796 -10.559 7.152 1.00 86.94 90 GLN A N 1
ATOM 719 C CA . GLN A 1 90 ? -10.014 -10.173 5.751 1.00 86.94 90 GLN A CA 1
ATOM 720 C C . GLN A 1 90 ? -10.897 -8.928 5.593 1.00 86.94 90 GLN A C 1
ATOM 722 O O . GLN A 1 90 ? -10.558 -8.041 4.816 1.00 86.94 90 GLN A O 1
ATOM 727 N N . MET A 1 91 ? -11.987 -8.831 6.365 1.00 82.81 91 MET A N 1
ATOM 728 C CA . MET A 1 91 ? -12.936 -7.710 6.299 1.00 82.81 91 MET A CA 1
ATOM 729 C C . MET A 1 91 ? -12.249 -6.346 6.462 1.00 82.81 91 MET A C 1
ATOM 731 O O . MET A 1 91 ? -12.624 -5.386 5.803 1.00 82.81 91 MET A O 1
ATOM 735 N N . VAL A 1 92 ? -11.237 -6.253 7.329 1.00 82.81 92 VAL A N 1
ATOM 736 C CA . VAL A 1 92 ? -10.596 -4.977 7.694 1.00 82.81 92 VAL A CA 1
ATOM 737 C C . VAL A 1 92 ? -9.513 -4.580 6.700 1.00 82.81 92 VAL A C 1
ATOM 739 O O . VAL A 1 92 ? -9.288 -3.393 6.486 1.00 82.81 92 VAL A O 1
ATOM 742 N N . VAL A 1 93 ? -8.827 -5.561 6.108 1.00 88.88 93 VAL A N 1
ATOM 743 C CA . VAL A 1 93 ? -7.792 -5.319 5.090 1.00 88.88 93 VAL A CA 1
ATOM 744 C C . VAL A 1 93 ? -8.347 -5.228 3.670 1.00 88.88 93 VAL A C 1
ATOM 746 O O . VAL A 1 93 ? -7.587 -4.962 2.739 1.00 88.88 93 VAL A O 1
ATOM 749 N N . ASP A 1 94 ? -9.656 -5.419 3.495 1.00 91.94 94 ASP A N 1
ATOM 750 C CA . ASP A 1 94 ? -10.318 -5.197 2.219 1.00 91.94 94 ASP A CA 1
ATOM 751 C C . ASP A 1 94 ? -10.228 -3.720 1.795 1.00 91.94 94 ASP A C 1
ATOM 753 O O . ASP A 1 94 ? -10.382 -2.782 2.589 1.00 91.94 94 ASP A O 1
ATOM 757 N N . VAL A 1 95 ? -9.972 -3.517 0.502 1.00 92.81 95 VAL A N 1
ATOM 758 C CA . VAL A 1 95 ? -9.793 -2.184 -0.084 1.00 92.81 95 VAL A CA 1
ATOM 759 C C . VAL A 1 95 ? -11.100 -1.391 -0.040 1.00 92.81 95 VAL A C 1
ATOM 761 O O . VAL A 1 95 ? -11.082 -0.215 0.324 1.00 92.81 95 VAL A O 1
ATOM 764 N N . GLY A 1 96 ? -12.230 -2.020 -0.376 1.00 92.81 96 GLY A N 1
ATOM 765 C CA . GLY A 1 96 ? -13.542 -1.373 -0.387 1.00 92.81 96 GLY A CA 1
ATOM 766 C C . GLY A 1 96 ? -13.997 -0.976 1.015 1.00 92.81 96 GLY A C 1
ATOM 767 O O . GLY A 1 96 ? -14.463 0.149 1.222 1.00 92.81 96 GLY A O 1
ATOM 768 N N . PHE A 1 97 ? -13.787 -1.853 1.998 1.00 91.44 97 PHE A N 1
ATOM 769 C CA . PHE A 1 97 ? -14.049 -1.544 3.402 1.00 91.44 97 PHE A CA 1
ATOM 770 C C . PHE A 1 97 ? -13.216 -0.352 3.891 1.00 91.44 97 PHE A C 1
ATOM 772 O O . PHE A 1 97 ? -13.766 0.601 4.447 1.00 91.44 97 PHE A O 1
ATOM 779 N N . THR A 1 98 ? -11.903 -0.361 3.634 1.00 92.81 98 THR A N 1
ATOM 780 C CA . THR A 1 98 ? -11.008 0.726 4.062 1.00 92.81 98 THR A CA 1
ATOM 781 C C . THR A 1 98 ? -11.392 2.060 3.412 1.00 92.81 98 THR A C 1
ATOM 783 O O . THR A 1 98 ? -11.459 3.078 4.099 1.00 92.81 98 THR A O 1
ATOM 786 N N . ALA A 1 99 ? -11.725 2.070 2.116 1.00 94.94 99 ALA A N 1
ATOM 787 C CA . ALA A 1 99 ? -12.207 3.269 1.425 1.00 94.94 99 ALA A CA 1
ATOM 788 C C . ALA A 1 99 ? -13.527 3.798 2.020 1.00 94.94 99 ALA A C 1
ATOM 790 O O . ALA A 1 99 ? -13.662 4.998 2.264 1.00 94.94 99 ALA A O 1
ATOM 791 N N . THR A 1 100 ? -14.471 2.903 2.331 1.00 92.81 100 THR A N 1
ATOM 792 C CA . THR A 1 100 ? -15.748 3.263 2.972 1.00 92.81 100 THR A CA 1
ATOM 793 C C . THR A 1 100 ? -15.525 3.850 4.368 1.00 92.81 100 THR A C 1
ATOM 795 O O . THR A 1 100 ? -16.191 4.811 4.754 1.00 92.81 100 THR A O 1
ATOM 798 N N . MET A 1 101 ? -14.563 3.320 5.130 1.00 92.12 101 MET A N 1
ATOM 799 C CA . MET A 1 101 ? -14.191 3.864 6.438 1.00 92.12 101 MET A CA 1
ATOM 800 C C . MET A 1 101 ? -13.666 5.301 6.321 1.00 92.12 101 MET A C 1
ATOM 802 O O . MET A 1 101 ? -14.099 6.169 7.077 1.00 92.12 101 MET A O 1
ATOM 806 N N . GLU A 1 102 ? -12.798 5.578 5.345 1.00 94.44 102 GLU A N 1
ATOM 807 C CA . GLU A 1 102 ? -12.300 6.933 5.071 1.00 94.44 102 GLU A CA 1
ATOM 808 C C . GLU A 1 102 ? -13.440 7.899 4.693 1.00 94.44 102 GLU A C 1
ATOM 810 O O . GLU A 1 102 ? -13.511 9.010 5.216 1.00 94.44 102 GLU A O 1
ATOM 815 N N . GLU A 1 103 ? -14.388 7.480 3.846 1.00 94.25 103 GLU A N 1
ATOM 816 C CA . GLU A 1 103 ? -15.580 8.286 3.535 1.00 94.25 103 GLU A CA 1
ATOM 817 C C . GLU A 1 103 ? -16.460 8.545 4.764 1.00 94.25 103 GLU A C 1
ATOM 819 O O . GLU A 1 103 ? -16.991 9.644 4.936 1.00 94.25 103 GLU A O 1
ATOM 824 N N . ASN A 1 104 ? -16.620 7.555 5.642 1.00 93.31 104 ASN A N 1
ATOM 825 C CA . ASN A 1 104 ? -17.383 7.713 6.876 1.00 93.31 104 ASN A CA 1
ATOM 826 C C . ASN A 1 104 ? -16.715 8.717 7.829 1.00 93.31 104 ASN A C 1
ATOM 828 O O . ASN A 1 104 ? -17.414 9.500 8.474 1.00 93.31 104 ASN A O 1
ATOM 832 N N . LEU A 1 105 ? -15.379 8.749 7.891 1.00 93.06 105 LEU A N 1
ATOM 833 C CA . LEU A 1 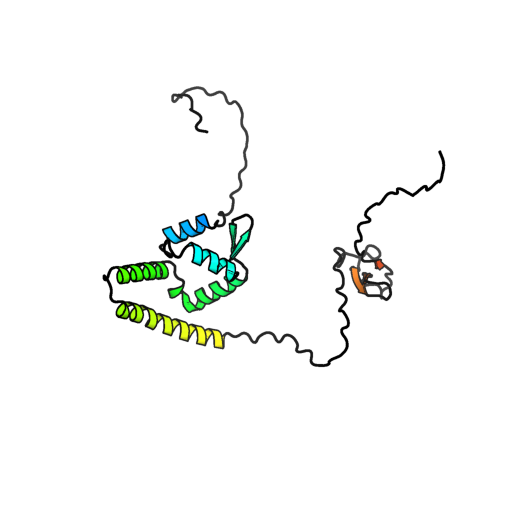105 ? -14.640 9.762 8.650 1.00 93.06 105 LEU A CA 1
ATOM 834 C C . LEU A 1 105 ? -14.851 11.171 8.066 1.00 93.06 105 LEU A C 1
ATOM 836 O O . LEU A 1 105 ? -15.103 12.108 8.827 1.00 93.06 105 LEU A O 1
ATOM 840 N N . ASP A 1 106 ? -14.873 11.320 6.737 1.00 94.00 106 ASP A N 1
ATOM 841 C CA . ASP A 1 106 ? -15.214 12.592 6.080 1.00 94.00 106 ASP A CA 1
ATOM 842 C C . ASP A 1 106 ? -16.671 13.025 6.363 1.00 94.00 106 ASP A C 1
ATOM 844 O O . ASP A 1 106 ? -16.965 14.209 6.571 1.00 94.00 106 ASP A O 1
ATOM 848 N N . ARG A 1 107 ? -17.616 12.074 6.429 1.00 94.31 107 ARG A N 1
ATOM 849 C CA . ARG A 1 107 ? -19.013 12.352 6.816 1.00 94.31 107 ARG A CA 1
ATOM 850 C C . ARG A 1 107 ? -19.124 12.842 8.259 1.00 94.31 107 ARG A C 1
ATOM 852 O O . ARG A 1 107 ? -19.912 13.751 8.514 1.00 94.31 107 ARG A O 1
ATOM 859 N N . ILE A 1 108 ? -18.322 12.304 9.180 1.00 94.75 108 ILE A N 1
ATOM 860 C CA . ILE A 1 108 ? -18.241 12.796 10.566 1.00 94.75 108 ILE A CA 1
ATOM 861 C C . ILE A 1 108 ? -17.680 14.223 10.590 1.00 94.75 108 ILE A C 1
ATOM 863 O O . ILE A 1 108 ? -18.268 15.091 11.231 1.00 94.75 108 ILE A O 1
ATOM 867 N N . ALA A 1 109 ? -16.598 14.497 9.852 1.00 92.94 109 ALA A N 1
ATOM 868 C CA . ALA A 1 109 ? -16.007 15.837 9.773 1.00 92.94 109 ALA A CA 1
ATOM 869 C C . ALA A 1 109 ? -16.985 16.895 9.225 1.00 92.94 109 ALA A C 1
ATOM 871 O O . ALA A 1 109 ? -16.935 18.054 9.629 1.00 92.94 109 ALA A O 1
ATOM 872 N N . THR A 1 110 ? -17.904 16.494 8.341 1.00 95.00 110 THR A N 1
ATOM 873 C CA . THR A 1 110 ? -18.955 17.362 7.776 1.00 95.00 110 THR A CA 1
ATOM 874 C C . THR A 1 110 ? -20.274 17.360 8.564 1.00 95.00 110 THR A C 1
ATOM 876 O O . THR A 1 110 ? -21.237 17.983 8.123 1.00 95.00 110 THR A O 1
ATOM 879 N N . GLY A 1 111 ? -20.352 16.669 9.708 1.00 92.62 111 GLY A N 1
ATOM 880 C CA . GLY A 1 111 ? -21.559 16.600 10.544 1.00 92.62 111 GLY A CA 1
ATOM 881 C C . GLY A 1 111 ? -22.707 15.751 9.978 1.00 92.62 111 GLY A C 1
ATOM 882 O O . GLY A 1 111 ? -23.808 15.778 10.517 1.00 92.62 111 GLY A O 1
ATOM 883 N N . LYS A 1 112 ? -22.474 14.978 8.908 1.00 91.19 112 LYS A N 1
ATOM 884 C CA . LYS A 1 112 ? -23.491 14.133 8.250 1.00 91.19 112 LYS A CA 1
ATOM 885 C C . LYS A 1 112 ? -23.735 12.797 8.958 1.00 91.19 112 LYS A C 1
ATOM 887 O O . LYS A 1 112 ? -24.654 12.066 8.593 1.00 91.19 112 LYS A O 1
ATOM 892 N N . THR A 1 113 ? -22.886 12.410 9.906 1.00 89.31 113 THR A N 1
ATOM 893 C CA . THR A 1 113 ? -22.982 11.126 10.615 1.00 89.31 113 THR A CA 1
ATOM 894 C C . THR A 1 113 ? -22.466 11.277 12.039 1.00 89.31 113 THR A C 1
ATOM 896 O O . THR A 1 113 ? -21.461 11.949 12.268 1.00 89.31 113 THR A O 1
ATOM 899 N N . ASP A 1 114 ? -23.138 10.637 12.997 1.00 93.44 114 ASP A N 1
ATOM 900 C CA . ASP A 1 114 ? -22.696 10.618 14.388 1.00 93.44 114 ASP A CA 1
ATOM 901 C C . ASP A 1 114 ? -21.466 9.709 14.586 1.00 93.44 114 ASP A C 1
ATOM 903 O O . ASP A 1 114 ? -21.445 8.535 14.200 1.00 93.44 114 ASP A O 1
ATOM 907 N N . ARG A 1 115 ? -20.442 10.258 15.250 1.00 93.56 115 ARG A N 1
ATOM 908 C CA . ARG A 1 115 ? -19.166 9.584 15.525 1.00 93.56 115 ARG A CA 1
ATOM 909 C C . ARG A 1 115 ? -19.347 8.338 16.388 1.00 93.56 115 ARG A C 1
ATOM 911 O O . ARG A 1 115 ? -18.693 7.327 16.137 1.00 93.56 115 ARG A O 1
ATOM 918 N N . LEU A 1 116 ? -20.178 8.413 17.430 1.00 92.69 116 LEU A N 1
ATOM 919 C CA . LEU A 1 116 ? -20.352 7.305 18.377 1.00 92.69 116 LEU A CA 1
ATOM 920 C C . LEU A 1 116 ? -21.052 6.120 17.711 1.00 92.69 116 LEU A C 1
ATOM 922 O O . LEU A 1 116 ? -20.633 4.978 17.897 1.00 92.69 116 LEU A O 1
ATOM 926 N N . THR A 1 117 ? -22.073 6.400 16.904 1.00 90.56 117 THR A N 1
ATOM 927 C CA . THR A 1 117 ? -22.805 5.400 16.123 1.00 90.56 117 THR A CA 1
ATOM 928 C C . THR A 1 117 ? -21.868 4.649 15.178 1.00 90.56 117 THR A C 1
ATOM 930 O O . THR A 1 117 ? -21.812 3.420 15.228 1.00 90.56 117 THR A O 1
ATOM 933 N N . MET A 1 118 ? -21.053 5.370 14.402 1.00 90.69 118 MET A N 1
ATOM 934 C CA . MET A 1 118 ? -20.084 4.764 13.482 1.00 90.69 118 MET A CA 1
ATOM 935 C C . MET A 1 118 ? -19.018 3.933 14.216 1.00 90.69 118 MET A C 1
ATOM 937 O O . MET A 1 118 ? -18.742 2.799 13.826 1.00 90.69 118 MET A O 1
ATOM 941 N N . MET A 1 119 ? -18.475 4.433 15.334 1.00 91.06 119 MET A N 1
ATOM 942 C CA . MET A 1 119 ? -17.483 3.691 16.125 1.00 91.06 119 MET A CA 1
ATOM 943 C C . MET A 1 119 ? -18.043 2.385 16.695 1.00 91.06 119 MET A C 1
ATOM 945 O O . MET A 1 119 ? -17.343 1.376 16.688 1.00 91.06 119 MET A O 1
ATOM 949 N N . ARG A 1 120 ? -19.303 2.369 17.152 1.00 90.69 120 ARG A N 1
ATOM 950 C CA . ARG A 1 120 ? -19.969 1.134 17.605 1.00 90.69 120 ARG A CA 1
ATOM 951 C C . ARG A 1 120 ? -20.174 0.142 16.459 1.00 90.69 120 ARG A C 1
ATOM 953 O O . ARG A 1 120 ? -19.907 -1.041 16.649 1.00 90.69 120 ARG A O 1
ATOM 960 N N . GLN A 1 121 ? -20.598 0.624 15.289 1.00 88.56 121 GLN A N 1
ATOM 961 C CA . GLN A 1 121 ? -20.788 -0.204 14.091 1.00 88.56 121 GLN A CA 1
ATOM 962 C C . GLN A 1 121 ? -19.476 -0.834 13.602 1.00 88.56 121 GLN A C 1
ATOM 964 O O . GLN A 1 121 ? -19.482 -1.984 13.179 1.00 88.56 121 GLN A O 1
ATOM 969 N N . PHE A 1 122 ? -18.352 -0.117 13.700 1.00 89.62 122 PHE A N 1
ATOM 970 C CA . PHE A 1 122 ? -17.032 -0.652 13.364 1.00 89.62 122 PHE A CA 1
ATOM 971 C C . PHE A 1 122 ? -16.505 -1.621 14.434 1.00 89.62 122 PHE A C 1
ATOM 973 O O . PHE A 1 122 ? -16.103 -2.743 14.130 1.00 89.62 122 PHE A O 1
ATOM 980 N N . TYR A 1 123 ? -16.485 -1.185 15.698 1.00 90.69 123 TYR A N 1
ATOM 981 C CA . TYR A 1 123 ? -15.731 -1.863 16.752 1.00 90.69 123 TYR A CA 1
ATOM 982 C C . TYR A 1 123 ? -16.311 -3.221 17.156 1.00 90.69 123 TYR A C 1
ATOM 984 O O . TYR A 1 123 ? -15.531 -4.112 17.476 1.00 90.69 123 TYR A O 1
ATOM 992 N N . GLY A 1 124 ? -17.639 -3.400 17.132 1.00 88.19 124 GLY A N 1
ATOM 993 C CA . GLY A 1 124 ? -18.276 -4.675 17.492 1.00 88.19 124 GLY A CA 1
ATOM 994 C C . GLY A 1 124 ? -17.778 -5.843 16.627 1.00 88.19 124 GLY A C 1
ATOM 995 O O . GLY A 1 124 ? -17.060 -6.701 17.145 1.00 88.19 124 GLY A O 1
ATOM 996 N N . PRO A 1 125 ? -18.049 -5.833 15.305 1.00 87.62 125 PRO A N 1
ATOM 997 C CA . PRO A 1 125 ? -17.584 -6.880 14.391 1.00 87.62 125 PRO A CA 1
ATOM 998 C C . PRO A 1 125 ? -16.054 -6.998 14.342 1.00 87.62 125 PRO A C 1
ATOM 1000 O O . PRO A 1 125 ? -15.505 -8.099 14.268 1.00 87.62 125 PRO A O 1
ATOM 1003 N N . PHE A 1 126 ? -15.342 -5.865 14.417 1.00 89.62 126 PHE A N 1
ATOM 1004 C CA . PHE A 1 126 ? -13.879 -5.846 14.443 1.00 89.62 126 PHE A CA 1
ATOM 1005 C C . PHE A 1 126 ? -13.310 -6.622 15.633 1.00 89.62 126 PHE A C 1
ATOM 1007 O O . PHE A 1 126 ? -12.440 -7.474 15.454 1.00 89.62 126 PHE A O 1
ATOM 1014 N N . LYS A 1 127 ? -13.801 -6.336 16.844 1.00 91.00 127 LYS A N 1
ATOM 1015 C CA . LYS A 1 127 ? -13.331 -6.972 18.074 1.00 91.00 127 LYS A CA 1
ATOM 1016 C C . LYS A 1 127 ? -13.571 -8.478 18.040 1.00 91.00 127 LYS A C 1
ATOM 1018 O O . LYS A 1 127 ? -12.639 -9.225 18.306 1.00 91.00 127 LYS A O 1
ATOM 1023 N N . GLU A 1 128 ? -14.763 -8.916 17.639 1.00 89.31 128 GLU A N 1
ATOM 1024 C CA . GLU A 1 128 ? -15.077 -10.343 17.492 1.00 89.31 128 GLU A CA 1
ATOM 1025 C C . GLU A 1 128 ? -14.120 -11.040 16.514 1.00 89.31 128 GLU A C 1
ATOM 1027 O O . GLU A 1 128 ? -13.585 -12.104 16.825 1.00 89.31 128 GLU A O 1
ATOM 1032 N N . THR A 1 129 ? -13.829 -10.405 15.374 1.00 88.06 129 THR A N 1
ATOM 1033 C CA . THR A 1 129 ? -12.882 -10.937 14.380 1.00 88.06 129 THR A CA 1
ATOM 1034 C C . THR A 1 129 ? -11.468 -11.059 14.960 1.00 88.06 129 THR A C 1
ATOM 1036 O O . THR A 1 129 ? -10.801 -12.072 14.764 1.00 88.06 129 THR A O 1
ATOM 1039 N N . VAL A 1 130 ? -10.997 -10.054 15.709 1.00 88.81 130 VAL A N 1
ATOM 1040 C CA . VAL A 1 130 ? -9.664 -10.072 16.339 1.00 88.81 130 VAL A CA 1
ATOM 1041 C C . VAL A 1 130 ? -9.588 -11.095 17.477 1.00 88.81 130 VAL A C 1
ATOM 1043 O O . VAL A 1 130 ? -8.588 -11.805 17.588 1.00 88.81 130 VAL A O 1
ATOM 1046 N N . ASP A 1 131 ? -10.626 -11.219 18.299 1.00 89.81 131 ASP A N 1
ATOM 1047 C CA . ASP A 1 131 ? -10.689 -12.198 19.390 1.00 89.81 131 ASP A CA 1
ATOM 1048 C C . ASP A 1 131 ? -10.661 -13.637 18.830 1.00 89.81 131 ASP A C 1
ATOM 1050 O O . ASP A 1 131 ? -9.899 -14.481 19.306 1.00 89.81 131 ASP A O 1
ATOM 1054 N N . GLN A 1 132 ? -11.389 -13.905 17.739 1.00 87.00 132 GLN A N 1
ATOM 1055 C CA . GLN A 1 132 ? -11.323 -15.183 17.016 1.00 87.00 132 GLN A CA 1
ATOM 1056 C C . GLN A 1 132 ? -9.946 -15.418 16.376 1.00 87.00 132 GLN A C 1
ATOM 1058 O O . GLN A 1 132 ? -9.372 -16.499 16.517 1.00 87.00 132 GLN A O 1
ATOM 1063 N N . ALA A 1 133 ? -9.382 -14.402 15.715 1.00 86.81 133 ALA A N 1
ATOM 1064 C CA . ALA A 1 133 ? -8.069 -14.472 15.076 1.00 86.81 133 ALA A CA 1
ATOM 1065 C C . ALA A 1 133 ? -6.948 -14.762 16.082 1.00 86.81 133 ALA A C 1
ATOM 1067 O O . ALA A 1 133 ? -6.067 -15.578 15.825 1.00 86.81 133 ALA A O 1
ATOM 1068 N N . THR A 1 134 ? -6.973 -14.102 17.240 1.00 85.94 134 THR A N 1
ATOM 1069 C CA . THR A 1 134 ? -5.978 -14.290 18.302 1.00 85.94 134 THR A CA 1
ATOM 1070 C C . THR A 1 134 ? -6.108 -15.653 18.978 1.00 85.94 134 THR A C 1
ATOM 1072 O O . THR A 1 134 ? -5.080 -16.284 19.231 1.00 85.94 134 THR A O 1
ATOM 1075 N N . ALA A 1 135 ? -7.329 -16.154 19.200 1.00 87.00 135 ALA A N 1
ATOM 1076 C CA . ALA A 1 135 ? -7.560 -17.518 19.675 1.00 87.00 135 ALA A CA 1
ATOM 1077 C C . ALA A 1 135 ? -7.048 -18.573 18.673 1.00 87.00 135 ALA A C 1
ATOM 1079 O O . ALA A 1 135 ? -6.334 -19.496 19.071 1.00 87.00 135 ALA A O 1
ATOM 1080 N N . ALA A 1 136 ? -7.332 -18.401 17.376 1.00 81.88 136 ALA A N 1
ATOM 1081 C CA . ALA A 1 136 ? -6.841 -19.279 16.312 1.00 81.88 136 ALA A CA 1
ATOM 1082 C C . ALA A 1 136 ? -5.308 -19.219 16.165 1.00 81.88 136 ALA A C 1
ATOM 1084 O O . ALA A 1 136 ? -4.641 -20.245 16.088 1.00 81.88 136 ALA A O 1
ATOM 1085 N N . ALA A 1 137 ? -4.705 -18.029 16.218 1.00 75.38 137 ALA A N 1
ATOM 1086 C CA . ALA A 1 137 ? -3.251 -17.882 16.146 1.00 75.38 137 ALA A CA 1
ATOM 1087 C C . ALA A 1 137 ? -2.534 -18.437 17.393 1.00 75.38 137 ALA A C 1
ATOM 1089 O O . ALA A 1 137 ? -1.371 -18.840 17.315 1.00 75.38 137 ALA A O 1
ATOM 1090 N N . ALA A 1 138 ? -3.196 -18.455 18.556 1.00 75.69 138 ALA A N 1
ATOM 1091 C CA . ALA A 1 138 ? -2.675 -19.086 19.765 1.00 75.69 138 ALA A CA 1
ATOM 1092 C C . ALA A 1 138 ? -2.665 -20.620 19.664 1.00 75.69 138 ALA A C 1
ATOM 1094 O O . ALA A 1 138 ? -1.694 -21.234 20.112 1.00 75.69 138 ALA A O 1
ATOM 1095 N N . SER A 1 139 ? -3.692 -21.229 19.057 1.00 69.19 139 SER A N 1
ATOM 1096 C CA . SER A 1 139 ? -3.750 -22.679 18.820 1.00 69.19 139 SER A CA 1
ATOM 1097 C C . SER A 1 139 ? -2.852 -23.134 17.662 1.00 69.19 139 SER A C 1
ATOM 1099 O O . SER A 1 139 ? -2.262 -24.209 17.741 1.00 69.19 139 SER A O 1
ATOM 1101 N N . GLU A 1 140 ? -2.663 -22.300 16.635 1.00 64.19 140 GLU A N 1
ATOM 1102 C CA . GLU A 1 140 ? -1.791 -22.567 15.481 1.00 64.19 140 GLU A CA 1
ATOM 1103 C C . GLU A 1 140 ? -0.303 -22.284 15.726 1.00 64.19 140 GLU A C 1
ATOM 1105 O O . GLU A 1 140 ? 0.500 -22.400 14.794 1.00 64.19 140 GLU A O 1
ATOM 1110 N N . ARG A 1 141 ? 0.120 -21.940 16.954 1.00 58.78 141 ARG A N 1
ATOM 1111 C CA . ARG A 1 141 ? 1.553 -21.851 17.275 1.00 58.78 141 ARG A CA 1
ATOM 1112 C C . ARG A 1 141 ? 2.205 -23.208 17.023 1.00 58.78 141 ARG A C 1
ATOM 1114 O O . ARG A 1 141 ? 2.262 -24.059 17.910 1.00 58.78 141 ARG A O 1
ATOM 1121 N N . GLN A 1 142 ? 2.781 -23.361 15.828 1.00 55.09 142 GLN A N 1
ATOM 1122 C CA . GLN A 1 142 ? 3.782 -24.374 15.542 1.00 55.09 142 GLN A CA 1
ATOM 1123 C C . GLN A 1 142 ? 4.776 -24.317 16.703 1.00 55.09 142 GLN A C 1
ATOM 1125 O O . GLN A 1 142 ? 5.237 -23.212 17.030 1.00 55.09 142 GLN A O 1
ATOM 1130 N N . PRO A 1 143 ? 5.084 -25.447 17.368 1.00 43.53 143 PRO A N 1
ATOM 1131 C CA . PRO A 1 143 ? 6.070 -25.434 18.428 1.00 43.53 143 PRO A CA 1
ATOM 1132 C C . PRO A 1 143 ? 7.324 -24.861 17.794 1.00 43.53 143 PRO A C 1
ATOM 1134 O O . PRO A 1 143 ? 7.843 -25.449 16.843 1.00 43.53 143 PRO A O 1
ATOM 1137 N N . ALA A 1 144 ? 7.750 -23.684 18.270 1.00 44.00 144 ALA A N 1
ATOM 1138 C CA . ALA A 1 144 ? 8.960 -23.040 17.801 1.00 44.00 144 ALA A CA 1
ATOM 1139 C C . ALA A 1 144 ? 10.021 -24.130 17.768 1.00 44.00 144 ALA A C 1
ATOM 1141 O O . ALA A 1 144 ? 10.331 -24.692 18.827 1.00 44.00 144 ALA A O 1
ATOM 1142 N N . ALA A 1 145 ? 10.479 -24.484 16.560 1.00 44.16 145 ALA A N 1
ATOM 1143 C CA . ALA A 1 145 ? 11.493 -25.500 16.375 1.00 44.16 145 ALA A CA 1
ATOM 1144 C C . ALA A 1 145 ? 12.586 -25.163 17.382 1.00 44.16 145 ALA A C 1
ATOM 1146 O O . ALA A 1 145 ? 13.171 -24.077 17.315 1.00 44.16 145 ALA A O 1
ATOM 1147 N N . ARG A 1 146 ? 12.756 -26.036 18.386 1.00 39.69 146 ARG A N 1
ATOM 1148 C CA . ARG A 1 146 ? 13.772 -25.887 19.420 1.00 39.69 146 ARG A CA 1
ATOM 1149 C C . ARG A 1 146 ? 15.084 -25.712 18.668 1.00 39.69 146 ARG A C 1
ATOM 1151 O O . ARG A 1 146 ? 15.680 -26.696 18.238 1.00 39.69 146 ARG A O 1
ATOM 1158 N N . ALA A 1 147 ? 15.553 -24.471 18.549 1.00 42.09 147 ALA A N 1
ATOM 1159 C CA . ALA A 1 147 ? 16.966 -24.227 18.374 1.00 42.09 147 ALA A CA 1
ATOM 1160 C C . ALA A 1 147 ? 17.633 -25.006 19.519 1.00 42.09 147 ALA A C 1
ATOM 1162 O O . ALA A 1 147 ? 17.217 -24.825 20.675 1.00 42.09 147 ALA A O 1
ATOM 1163 N N . PRO A 1 148 ? 18.560 -25.938 19.239 1.00 42.72 148 PRO A N 1
ATOM 1164 C CA . PRO A 1 148 ? 19.139 -26.755 20.287 1.00 42.72 148 PRO A CA 1
ATOM 1165 C C . PRO A 1 148 ? 19.772 -25.824 21.320 1.00 42.72 148 PRO A C 1
ATOM 1167 O O . PRO A 1 148 ? 20.713 -25.088 21.026 1.00 42.72 148 PRO A O 1
ATOM 1170 N N . LYS A 1 149 ? 19.225 -25.840 22.542 1.00 39.34 149 LYS A N 1
ATOM 1171 C CA . LYS A 1 149 ? 19.837 -25.192 23.699 1.00 39.34 149 LYS A CA 1
ATOM 1172 C C . LYS A 1 149 ? 21.113 -25.970 24.016 1.00 39.34 149 LYS A C 1
ATOM 1174 O O . LYS A 1 149 ? 21.076 -26.911 24.803 1.00 39.34 149 LYS A O 1
ATOM 1179 N N . SER A 1 150 ? 22.239 -25.586 23.416 1.00 39.84 150 SER A N 1
ATOM 1180 C CA . SER A 1 150 ? 23.547 -25.997 23.917 1.00 39.84 150 SER A CA 1
ATOM 1181 C C . SER A 1 150 ? 23.782 -25.260 25.230 1.00 39.84 150 SER A C 1
ATOM 1183 O O . SER A 1 150 ? 24.146 -24.082 25.263 1.00 39.84 150 SER A O 1
ATOM 1185 N N . ALA A 1 151 ? 23.499 -25.962 26.319 1.00 40.78 151 ALA A N 1
ATOM 1186 C CA . ALA A 1 151 ? 23.894 -25.562 27.645 1.00 40.78 151 ALA A CA 1
ATOM 1187 C C . ALA A 1 151 ? 25.425 -25.499 27.761 1.00 40.78 151 ALA A C 1
ATOM 1189 O O . ALA A 1 151 ? 26.153 -26.336 27.231 1.00 40.78 151 ALA A O 1
ATOM 1190 N N . SER A 1 152 ? 25.843 -24.563 28.609 1.00 39.28 152 SER A N 1
ATOM 1191 C CA . SER A 1 152 ? 27.073 -24.534 29.399 1.00 39.28 152 SER A CA 1
ATOM 1192 C C . SER A 1 152 ? 28.288 -23.739 28.890 1.00 39.28 152 SER A C 1
ATOM 1194 O O . SER A 1 152 ? 28.854 -23.960 27.826 1.00 39.28 152 SER A O 1
ATOM 1196 N N . LYS A 1 153 ? 28.736 -22.914 29.847 1.00 41.81 153 LYS A N 1
ATOM 1197 C CA . LYS A 1 153 ? 30.107 -22.515 30.185 1.00 41.81 153 LYS A CA 1
ATOM 1198 C C . LYS A 1 153 ? 30.710 -21.281 29.510 1.00 41.81 153 LYS A C 1
ATOM 1200 O O . LYS A 1 153 ? 31.307 -21.327 28.441 1.00 41.81 153 LYS A O 1
ATOM 1205 N N . SER A 1 154 ? 30.714 -20.207 30.306 1.00 41.28 154 SER A N 1
ATOM 1206 C CA . SER A 1 154 ? 31.837 -19.279 30.454 1.00 41.28 154 SER A CA 1
ATOM 1207 C C . SER A 1 154 ? 33.180 -19.971 30.205 1.00 41.28 154 SER A C 1
ATOM 1209 O O . SER A 1 154 ? 33.639 -20.783 31.006 1.00 41.28 154 SER A O 1
ATOM 1211 N N . GLY A 1 155 ? 33.814 -19.624 29.090 1.00 36.84 155 GLY A N 1
ATOM 1212 C CA . GLY A 1 155 ? 35.114 -20.146 28.702 1.00 36.84 155 GLY A CA 1
ATOM 1213 C C . GLY A 1 155 ? 35.603 -19.445 27.444 1.00 36.84 155 GLY A C 1
ATOM 1214 O O . GLY A 1 155 ? 35.136 -19.746 26.356 1.00 36.84 155 GLY A O 1
ATOM 1215 N N . LYS A 1 156 ? 36.514 -18.481 27.630 1.00 36.34 156 LYS A N 1
ATOM 1216 C CA . LYS A 1 156 ? 37.427 -17.869 26.643 1.00 36.34 156 LYS A CA 1
ATOM 1217 C C . LYS A 1 156 ? 36.955 -17.880 25.176 1.00 36.34 156 LYS A C 1
ATOM 1219 O O . LYS A 1 156 ? 37.062 -18.888 24.484 1.00 36.34 156 LYS A O 1
ATOM 1224 N N . ARG A 1 157 ? 36.592 -16.684 24.685 1.00 40.72 157 ARG A N 1
ATOM 1225 C CA . ARG A 1 157 ? 36.432 -16.314 23.264 1.00 40.72 157 ARG A CA 1
ATOM 1226 C C . ARG A 1 157 ? 37.455 -17.019 22.356 1.00 40.72 157 ARG A C 1
ATOM 1228 O O . ARG A 1 157 ? 38.535 -16.494 22.092 1.00 40.72 157 ARG A O 1
ATOM 1235 N N . SER A 1 158 ? 37.079 -18.167 21.813 1.00 40.16 158 SER A N 1
ATOM 1236 C CA . SER A 1 158 ? 37.731 -18.782 20.667 1.00 40.16 158 SER A CA 1
ATOM 1237 C C . SER A 1 158 ? 36.938 -18.320 19.453 1.00 40.16 158 SER A C 1
ATOM 1239 O O . SER A 1 158 ? 35.787 -18.695 19.257 1.00 40.16 158 SER A O 1
ATOM 1241 N N . ARG A 1 159 ? 37.540 -17.412 18.673 1.00 40.09 159 ARG A N 1
ATOM 1242 C CA . ARG A 1 159 ? 37.025 -17.007 17.361 1.00 40.09 159 ARG A CA 1
ATOM 1243 C C . ARG A 1 159 ? 36.743 -18.276 16.555 1.00 40.09 159 ARG A C 1
ATOM 1245 O O . ARG A 1 159 ? 37.689 -18.926 16.110 1.00 40.09 159 ARG A O 1
ATOM 1252 N N . SER A 1 160 ? 35.470 -18.595 16.343 1.00 43.12 160 SER A N 1
ATOM 1253 C CA . SER A 1 160 ? 35.034 -19.561 15.343 1.00 43.12 160 SER A CA 1
ATOM 1254 C C . SER A 1 160 ? 35.594 -19.090 14.001 1.00 43.12 160 SER A C 1
ATOM 1256 O O . SER A 1 160 ? 35.150 -18.091 13.434 1.00 43.12 160 SER A O 1
ATOM 1258 N N . LYS A 1 161 ? 36.648 -19.766 13.530 1.00 41.31 161 LYS A N 1
ATOM 1259 C CA . LYS A 1 161 ? 37.198 -19.573 12.188 1.00 41.31 161 LYS A CA 1
ATOM 1260 C C . LYS A 1 161 ? 36.079 -19.916 11.208 1.00 41.31 161 LYS A C 1
ATOM 1262 O O . LYS A 1 161 ? 35.797 -21.090 10.990 1.00 41.31 161 LYS A O 1
ATOM 1267 N N . ALA A 1 162 ? 35.454 -18.891 10.633 1.00 44.12 162 ALA A N 1
ATOM 1268 C CA . ALA A 1 162 ? 34.619 -19.043 9.454 1.00 44.12 162 ALA A CA 1
ATOM 1269 C C . ALA A 1 162 ? 35.435 -19.798 8.394 1.00 44.12 162 ALA A C 1
ATOM 1271 O O . ALA A 1 162 ? 36.485 -19.319 7.957 1.00 44.12 162 ALA A O 1
ATOM 1272 N N . VAL A 1 163 ? 34.984 -21.000 8.034 1.00 50.53 163 VAL A N 1
ATOM 1273 C CA . VAL A 1 163 ? 35.556 -21.756 6.920 1.00 50.53 163 VAL A CA 1
ATOM 1274 C C . VAL A 1 163 ? 35.219 -20.974 5.645 1.00 50.53 163 VAL A C 1
ATOM 1276 O O . VAL A 1 163 ? 34.036 -20.723 5.397 1.00 50.53 163 VAL A O 1
ATOM 1279 N N . PRO A 1 164 ? 36.211 -20.522 4.857 1.00 54.16 164 PRO A N 1
ATOM 1280 C CA . PRO A 1 164 ? 35.935 -19.807 3.619 1.00 54.16 164 PRO A CA 1
ATOM 1281 C C . PRO A 1 164 ? 35.239 -20.749 2.631 1.00 54.16 164 PRO A C 1
ATOM 1283 O O . PRO A 1 164 ? 35.764 -21.814 2.310 1.00 54.16 164 PRO A O 1
ATOM 1286 N N . LYS A 1 165 ? 34.060 -20.347 2.144 1.00 52.84 165 LYS A N 1
ATOM 1287 C CA . LYS A 1 165 ? 33.377 -21.014 1.030 1.00 52.84 165 LYS A CA 1
ATOM 1288 C C . LYS A 1 165 ? 34.209 -20.777 -0.235 1.00 52.84 165 LYS A C 1
ATOM 1290 O O . LYS A 1 165 ? 34.347 -19.629 -0.647 1.00 52.84 165 LYS A O 1
ATOM 1295 N N . SER A 1 166 ? 34.788 -21.827 -0.815 1.00 61.00 166 SER A N 1
ATOM 1296 C CA . SER A 1 166 ? 35.370 -21.770 -2.162 1.00 61.00 166 SER A CA 1
ATOM 1297 C C . SER A 1 166 ? 34.392 -22.360 -3.172 1.00 61.00 166 SER A C 1
ATOM 1299 O O . SER A 1 166 ? 33.795 -23.396 -2.882 1.00 61.00 166 SER A O 1
ATOM 1301 N N . ASP A 1 167 ? 34.324 -21.797 -4.375 1.00 66.00 167 ASP A N 1
AT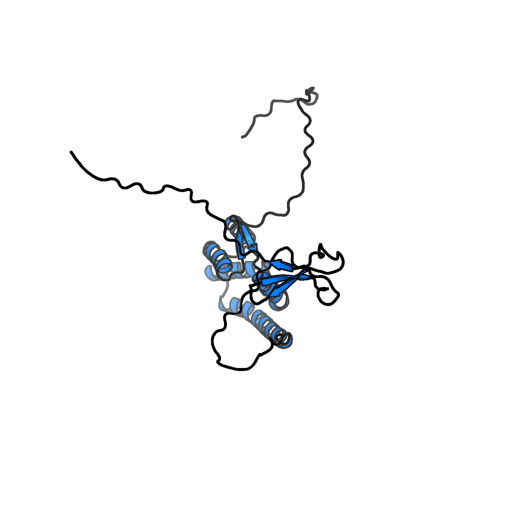OM 1302 C CA . ASP A 1 167 ? 33.406 -22.240 -5.441 1.00 66.00 167 ASP A CA 1
ATOM 1303 C C . ASP A 1 167 ? 33.670 -23.674 -5.952 1.00 66.00 167 ASP A C 1
ATOM 1305 O O . ASP A 1 167 ? 32.852 -24.249 -6.660 1.00 66.00 167 ASP A O 1
ATOM 1309 N N . LYS A 1 168 ? 34.805 -24.278 -5.570 1.00 68.31 168 LYS A N 1
ATOM 1310 C CA . LYS A 1 168 ? 35.196 -25.654 -5.922 1.00 68.31 168 LYS A CA 1
ATOM 1311 C C . LYS A 1 168 ? 34.688 -26.740 -4.949 1.00 68.31 168 LYS A C 1
ATOM 1313 O O . LYS A 1 168 ? 34.976 -27.916 -5.162 1.00 68.31 168 LYS A O 1
ATOM 1318 N N . VAL A 1 169 ? 33.975 -26.390 -3.870 1.00 78.81 169 VAL A N 1
ATOM 1319 C CA . VAL A 1 169 ? 33.404 -27.391 -2.939 1.00 78.81 169 VAL A CA 1
ATOM 1320 C C . VAL A 1 169 ? 32.277 -28.146 -3.647 1.00 78.81 169 VAL A C 1
ATOM 1322 O O . VAL A 1 169 ? 31.359 -27.523 -4.169 1.00 78.81 169 VAL A O 1
ATOM 1325 N N . GLY A 1 170 ? 32.337 -29.480 -3.653 1.00 78.69 170 GLY A N 1
ATOM 1326 C CA . GLY A 1 170 ? 31.351 -30.340 -4.318 1.00 78.69 170 GLY A CA 1
ATOM 1327 C C . GLY A 1 170 ? 31.660 -30.685 -5.780 1.00 78.69 170 GLY A C 1
ATOM 1328 O O . GLY A 1 170 ? 30.940 -31.491 -6.360 1.00 78.69 170 GLY A O 1
ATOM 1329 N N . GLN A 1 171 ? 32.734 -30.150 -6.375 1.00 81.81 171 GLN A N 1
ATOM 1330 C CA . GLN A 1 171 ? 33.198 -30.620 -7.686 1.00 81.81 171 GLN A CA 1
ATOM 1331 C C . GLN A 1 171 ? 33.848 -32.008 -7.589 1.00 81.81 171 GLN A C 1
ATOM 1333 O O . GLN A 1 171 ? 34.387 -32.395 -6.546 1.00 81.81 171 GLN A O 1
ATOM 1338 N N . VAL A 1 172 ? 33.801 -32.750 -8.696 1.00 85.31 172 VAL A N 1
ATOM 1339 C CA . VAL A 1 172 ? 34.445 -34.060 -8.832 1.00 85.31 172 VAL A CA 1
ATOM 1340 C C . VAL A 1 172 ? 35.969 -33.885 -8.773 1.00 85.31 172 VAL A C 1
ATOM 1342 O O . VAL A 1 172 ? 36.535 -32.979 -9.382 1.00 85.31 172 VAL A O 1
ATOM 1345 N N . CYS A 1 173 ? 36.645 -34.733 -8.004 1.00 82.69 173 CYS A N 1
ATOM 1346 C CA . CYS A 1 173 ? 38.086 -34.701 -7.798 1.00 82.69 173 CYS A CA 1
ATOM 1347 C C . CYS A 1 173 ? 38.825 -34.984 -9.116 1.00 82.69 173 CYS A C 1
ATOM 1349 O O . CYS A 1 173 ? 38.616 -36.045 -9.705 1.00 82.69 173 CYS A O 1
ATOM 1351 N N . PRO A 1 174 ? 39.762 -34.121 -9.545 1.00 83.62 174 PRO A N 1
ATOM 1352 C CA . PRO A 1 174 ? 40.469 -34.308 -10.810 1.00 83.62 174 PRO A CA 1
ATOM 1353 C C . PRO A 1 174 ? 41.476 -35.471 -10.790 1.00 83.62 174 PRO A C 1
ATOM 1355 O O . PRO A 1 174 ? 41.917 -35.895 -11.850 1.00 83.62 174 PRO A O 1
ATOM 1358 N N . GLN A 1 175 ? 41.846 -35.991 -9.611 1.00 83.31 175 GLN A N 1
ATOM 1359 C CA . GLN A 1 175 ? 42.818 -37.086 -9.486 1.00 83.31 175 GLN A CA 1
ATOM 1360 C C . GLN A 1 175 ? 42.176 -38.480 -9.512 1.00 83.31 175 GLN A C 1
ATOM 1362 O O . GLN A 1 175 ? 42.780 -39.397 -10.053 1.00 83.31 175 GLN A O 1
ATOM 1367 N N . CYS A 1 176 ? 40.991 -38.663 -8.917 1.00 82.38 176 CYS A N 1
ATOM 1368 C CA . CYS A 1 176 ? 40.312 -39.968 -8.901 1.00 82.38 176 CYS A CA 1
ATOM 1369 C C . CYS A 1 176 ? 39.009 -40.014 -9.703 1.00 82.38 176 CYS A C 1
ATOM 1371 O O . CYS A 1 176 ? 38.465 -41.097 -9.843 1.00 82.38 176 CYS A O 1
ATOM 1373 N N . GLN A 1 177 ? 38.484 -38.874 -10.170 1.00 79.69 177 GLN A N 1
ATOM 1374 C CA . GLN A 1 177 ? 37.233 -38.729 -10.936 1.00 79.69 177 GLN A CA 1
ATOM 1375 C C . GLN A 1 177 ? 35.954 -39.332 -10.304 1.00 79.69 177 GLN A C 1
ATOM 1377 O O . GLN A 1 177 ? 34.867 -39.151 -10.837 1.00 79.69 177 GLN A O 1
ATOM 1382 N N . GLU A 1 178 ? 36.051 -39.961 -9.131 1.00 80.31 178 GLU A N 1
ATOM 1383 C CA . GLU A 1 178 ? 34.936 -40.601 -8.421 1.00 80.31 178 GLU A CA 1
ATOM 1384 C C . GLU A 1 178 ? 34.625 -39.935 -7.070 1.00 80.31 178 GLU A C 1
ATOM 1386 O O . GLU A 1 178 ? 33.514 -40.041 -6.558 1.00 80.31 178 GLU A O 1
ATOM 1391 N N . GLY A 1 179 ? 35.604 -39.276 -6.442 1.00 81.44 179 GLY A N 1
ATOM 1392 C CA . GLY A 1 179 ? 35.418 -38.585 -5.164 1.00 81.44 179 GLY A CA 1
ATOM 1393 C C . GLY A 1 179 ? 35.050 -37.114 -5.345 1.00 81.44 179 GLY A C 1
ATOM 1394 O O . GLY A 1 179 ? 35.410 -36.497 -6.339 1.00 81.44 179 GLY A O 1
ATOM 1395 N N . THR A 1 180 ? 34.396 -36.513 -4.359 1.00 87.19 180 THR A N 1
ATOM 1396 C CA . THR A 1 180 ? 34.034 -35.086 -4.329 1.00 87.19 180 THR A CA 1
ATOM 1397 C C . THR A 1 180 ? 35.021 -34.275 -3.485 1.00 87.19 180 THR A C 1
ATOM 1399 O O . THR A 1 180 ? 35.651 -34.795 -2.561 1.00 87.19 180 THR A O 1
ATOM 1402 N N . LEU A 1 181 ? 35.205 -32.996 -3.823 1.00 88.38 181 LEU A N 1
ATOM 1403 C CA . LEU A 1 181 ? 36.088 -32.085 -3.089 1.00 88.38 181 LEU A CA 1
ATOM 1404 C C . LEU A 1 181 ? 35.383 -31.476 -1.871 1.00 88.38 181 LEU A C 1
ATOM 1406 O O . LEU A 1 181 ? 34.363 -30.797 -1.997 1.00 88.38 181 LEU A O 1
ATOM 1410 N N . GLU A 1 182 ? 35.981 -31.660 -0.696 1.00 84.94 182 GLU A N 1
ATOM 1411 C CA . GLU A 1 182 ? 35.477 -31.197 0.598 1.00 84.94 182 GLU A CA 1
ATOM 1412 C C . GLU A 1 182 ? 36.442 -30.190 1.232 1.00 84.94 182 GLU A C 1
ATOM 1414 O O . GLU A 1 182 ? 37.661 -30.381 1.226 1.00 84.94 182 GLU A O 1
ATOM 1419 N N . ALA A 1 183 ? 35.907 -29.127 1.835 1.00 86.88 183 ALA A N 1
ATOM 1420 C CA . ALA A 1 183 ? 36.710 -28.174 2.594 1.00 86.88 183 ALA A CA 1
ATOM 1421 C C . ALA A 1 183 ? 37.070 -28.751 3.974 1.00 86.88 183 ALA A C 1
ATOM 1423 O O . ALA A 1 183 ? 36.199 -28.985 4.810 1.00 86.88 183 ALA A O 1
ATOM 1424 N N . LYS A 1 184 ? 38.366 -28.932 4.232 1.00 80.56 184 LYS A N 1
ATOM 1425 C CA . LYS A 1 184 ? 38.934 -29.423 5.495 1.00 80.56 184 LYS A CA 1
ATOM 1426 C C . LYS A 1 184 ? 39.858 -28.364 6.101 1.00 80.56 184 LYS A C 1
ATOM 1428 O O . LYS A 1 184 ? 40.445 -27.535 5.406 1.00 80.56 184 LYS A O 1
ATOM 1433 N N . SER A 1 185 ? 39.993 -28.357 7.423 1.00 80.31 185 SER A N 1
ATOM 1434 C CA . SER A 1 185 ? 40.878 -27.433 8.143 1.00 80.31 185 SER A CA 1
ATOM 1435 C C . SER A 1 185 ? 42.060 -28.183 8.745 1.00 80.31 185 SER A C 1
ATOM 1437 O O . SER A 1 185 ? 41.857 -29.068 9.570 1.00 80.31 185 SER A O 1
ATOM 1439 N N . GLY A 1 186 ? 43.288 -27.811 8.374 1.00 75.44 186 GLY A N 1
ATOM 1440 C CA . GLY A 1 186 ? 44.515 -28.396 8.924 1.00 75.44 186 GLY A CA 1
ATOM 1441 C C . GLY A 1 186 ? 45.391 -27.378 9.656 1.00 75.44 186 GLY A C 1
ATOM 1442 O O . GLY A 1 186 ? 45.087 -26.182 9.706 1.00 75.44 186 GLY A O 1
ATOM 1443 N N . LYS A 1 187 ? 46.539 -27.847 10.166 1.00 76.38 187 LYS A N 1
ATOM 1444 C CA . LYS A 1 187 ? 47.564 -27.020 10.841 1.00 76.38 187 LYS A CA 1
ATOM 1445 C C . LYS A 1 187 ? 47.993 -25.801 10.007 1.00 76.38 187 LYS A C 1
ATOM 1447 O O . LYS A 1 187 ? 48.251 -24.738 10.563 1.00 76.38 187 LYS A O 1
ATOM 1452 N N . TYR A 1 188 ? 48.017 -25.940 8.681 1.00 77.12 188 TYR A N 1
ATOM 1453 C CA . TYR A 1 188 ? 48.480 -24.919 7.732 1.00 77.12 188 TYR A CA 1
ATOM 1454 C C . TYR A 1 188 ? 47.358 -24.060 7.116 1.00 77.12 188 TYR A C 1
ATOM 1456 O O . TYR A 1 188 ? 47.613 -23.305 6.180 1.00 77.12 188 TYR A O 1
ATOM 1464 N N . GLY A 1 189 ? 46.130 -24.143 7.640 1.00 80.75 189 GLY A N 1
ATOM 1465 C CA . GLY A 1 189 ? 44.966 -23.410 7.131 1.00 80.75 189 GLY A CA 1
ATOM 1466 C C . GLY A 1 189 ? 43.932 -24.298 6.424 1.00 80.75 189 GLY A C 1
ATOM 1467 O O . GLY A 1 189 ? 44.073 -25.523 6.411 1.00 80.75 189 GLY A O 1
ATOM 1468 N N . PRO A 1 190 ? 42.851 -23.694 5.899 1.00 85.06 190 PRO A N 1
ATOM 1469 C CA . PRO A 1 190 ? 41.803 -24.418 5.186 1.00 85.06 190 PRO A CA 1
ATOM 1470 C C . PRO A 1 190 ? 42.291 -24.892 3.804 1.00 85.06 190 PRO A C 1
ATOM 1472 O O . PRO A 1 190 ? 42.917 -24.135 3.058 1.00 85.06 190 PRO A O 1
ATOM 1475 N N . PHE A 1 191 ? 42.000 -26.146 3.466 1.00 86.31 191 PHE A N 1
ATOM 1476 C CA . PHE A 1 191 ? 42.357 -26.801 2.206 1.00 86.31 191 PHE A CA 1
ATOM 1477 C C . PHE A 1 191 ? 41.177 -27.631 1.675 1.00 86.31 191 PHE A C 1
ATOM 1479 O O . PHE A 1 191 ? 40.329 -28.074 2.443 1.00 86.31 191 PHE A O 1
ATOM 1486 N N . LEU A 1 192 ? 41.110 -27.836 0.364 1.00 88.75 192 LEU A N 1
ATOM 1487 C CA . LEU A 1 192 ? 40.232 -28.809 -0.279 1.00 88.75 192 LEU A CA 1
ATOM 1488 C C . LEU A 1 192 ? 40.923 -30.171 -0.272 1.00 88.75 192 LEU A C 1
ATOM 1490 O O . LEU A 1 192 ? 42.077 -30.264 -0.680 1.00 88.75 192 LEU A O 1
ATOM 1494 N N . GLY A 1 193 ? 40.232 -31.215 0.176 1.00 88.50 193 GLY A N 1
ATOM 1495 C CA . GLY A 1 193 ? 40.681 -32.603 0.072 1.00 88.50 193 GLY A CA 1
ATOM 1496 C C . GLY A 1 193 ? 39.604 -33.484 -0.552 1.00 88.50 193 GLY A C 1
ATOM 1497 O O . GLY A 1 193 ? 38.417 -33.184 -0.447 1.00 88.50 193 GLY A O 1
ATOM 1498 N N . CYS A 1 194 ? 40.005 -34.580 -1.193 1.00 88.62 194 CYS A N 1
ATOM 1499 C CA . CYS A 1 194 ? 39.050 -35.553 -1.723 1.00 88.62 194 CYS A CA 1
ATOM 1500 C C . CYS A 1 194 ? 38.319 -36.299 -0.585 1.00 88.62 194 CYS A C 1
ATOM 1502 O O . CYS A 1 194 ? 38.930 -36.648 0.434 1.00 88.62 194 CYS A O 1
ATOM 1504 N N . SER A 1 195 ? 37.029 -36.596 -0.769 1.00 87.31 195 SER A N 1
ATOM 1505 C CA . SER A 1 195 ? 36.249 -37.467 0.123 1.00 87.31 195 SER A CA 1
ATOM 1506 C C . SER A 1 195 ? 36.823 -38.890 0.206 1.00 87.31 195 SER A C 1
ATOM 1508 O O . SER A 1 195 ? 36.790 -39.516 1.263 1.00 87.31 195 SER A O 1
ATOM 1510 N N . ARG A 1 196 ? 37.470 -39.375 -0.864 1.00 85.06 196 ARG A N 1
ATOM 1511 C CA . ARG A 1 196 ? 38.087 -40.713 -0.949 1.00 85.06 196 ARG A CA 1
ATOM 1512 C C . ARG A 1 196 ? 39.560 -40.755 -0.531 1.00 85.06 196 ARG A C 1
ATOM 1514 O O . ARG A 1 196 ? 40.286 -41.662 -0.932 1.00 85.06 196 ARG A O 1
ATOM 1521 N N . TYR A 1 197 ? 40.015 -39.810 0.297 1.00 81.88 197 TYR A N 1
ATOM 1522 C CA . TYR A 1 197 ? 41.405 -39.800 0.773 1.00 81.88 197 TYR A CA 1
ATOM 1523 C C . TYR A 1 197 ? 41.780 -41.079 1.538 1.00 81.88 197 TYR A C 1
ATOM 1525 O O . TYR A 1 197 ? 42.854 -41.635 1.330 1.00 81.88 197 TYR A O 1
ATOM 1533 N N . ALA A 1 198 ? 40.857 -41.610 2.348 1.00 79.88 198 ALA A N 1
ATOM 1534 C CA . ALA A 1 198 ? 41.046 -42.873 3.068 1.00 79.88 198 ALA A CA 1
ATOM 1535 C C . ALA A 1 198 ? 41.105 -44.117 2.154 1.00 79.88 198 ALA A C 1
ATOM 1537 O O . ALA A 1 198 ? 41.637 -45.141 2.563 1.00 79.88 198 ALA A O 1
ATOM 1538 N N . LEU A 1 199 ? 40.587 -44.025 0.924 1.00 78.31 199 LEU A N 1
ATOM 1539 C CA . LEU A 1 199 ? 40.587 -45.103 -0.074 1.00 78.31 199 LEU A CA 1
ATOM 1540 C C . LEU A 1 199 ? 41.778 -45.001 -1.053 1.00 78.31 199 LEU A C 1
ATOM 1542 O O . LEU A 1 199 ? 41.787 -45.689 -2.068 1.00 78.31 199 LEU A O 1
ATOM 1546 N N . GLY A 1 200 ? 42.762 -44.132 -0.778 1.00 80.94 200 GLY A N 1
ATOM 1547 C CA . GLY A 1 200 ? 44.004 -44.006 -1.554 1.00 80.94 200 GLY A CA 1
ATOM 1548 C C . GLY A 1 200 ? 44.153 -42.738 -2.407 1.00 80.94 200 GLY A C 1
ATOM 1549 O O . GLY A 1 200 ? 45.196 -42.555 -3.031 1.00 80.94 200 GLY A O 1
ATOM 1550 N N . CYS A 1 201 ? 43.170 -41.827 -2.447 1.00 83.44 201 CYS A N 1
ATOM 1551 C CA . CYS A 1 201 ? 43.299 -40.590 -3.234 1.00 83.44 201 CYS A CA 1
ATOM 1552 C C . CYS A 1 201 ? 44.067 -39.493 -2.469 1.00 83.44 201 CYS A C 1
ATOM 1554 O O . CYS A 1 201 ? 43.595 -38.994 -1.456 1.00 83.44 201 CYS A O 1
ATOM 1556 N N . THR A 1 202 ? 45.212 -39.027 -2.967 1.00 85.25 202 THR A N 1
ATOM 1557 C CA . THR A 1 202 ? 46.077 -38.064 -2.244 1.00 85.25 202 THR A CA 1
ATOM 1558 C C . THR A 1 202 ? 45.825 -36.582 -2.568 1.00 85.25 202 THR A C 1
ATOM 1560 O O . THR A 1 202 ? 46.599 -35.714 -2.159 1.00 85.25 202 THR A O 1
ATOM 1563 N N . TYR A 1 203 ? 44.736 -36.259 -3.272 1.00 83.94 203 TYR A N 1
ATOM 1564 C CA . TYR A 1 203 ? 44.485 -34.903 -3.767 1.00 83.94 203 TYR A CA 1
ATOM 1565 C C . TYR A 1 203 ? 44.212 -33.890 -2.645 1.00 83.94 203 TYR A C 1
ATOM 1567 O O . TYR A 1 203 ? 43.247 -34.042 -1.885 1.00 83.94 203 TYR A O 1
ATOM 1575 N N . THR A 1 204 ? 45.013 -32.816 -2.593 1.00 86.00 204 THR A N 1
ATOM 1576 C CA . THR A 1 204 ? 44.791 -31.652 -1.718 1.00 86.00 204 THR A CA 1
ATOM 1577 C C . THR A 1 204 ? 45.144 -30.321 -2.411 1.00 86.00 204 THR A C 1
ATOM 1579 O O . THR A 1 204 ? 46.165 -30.221 -3.086 1.00 86.00 204 THR A O 1
ATOM 1582 N N . GLU A 1 205 ? 44.329 -29.272 -2.234 1.00 83.94 205 GLU A N 1
ATOM 1583 C CA . GLU A 1 205 ? 44.544 -27.919 -2.798 1.00 83.94 205 GLU A CA 1
ATOM 1584 C C . GLU A 1 205 ? 44.302 -26.848 -1.714 1.00 83.94 205 GLU A C 1
ATOM 1586 O O . GLU A 1 205 ? 43.367 -26.950 -0.924 1.00 83.94 205 GLU A O 1
ATOM 1591 N N . LYS A 1 206 ? 45.125 -25.794 -1.625 1.00 83.19 206 LYS A N 1
ATOM 1592 C CA . LYS A 1 206 ? 44.924 -24.721 -0.626 1.00 83.19 206 LYS A CA 1
ATOM 1593 C C . LYS A 1 206 ? 43.773 -23.799 -1.038 1.00 83.19 206 LYS A C 1
ATOM 1595 O O . LYS A 1 206 ? 43.740 -23.333 -2.173 1.00 83.19 206 LYS A O 1
ATOM 1600 N N . ILE A 1 207 ? 42.894 -23.434 -0.101 1.00 80.00 207 ILE A N 1
ATOM 1601 C CA . ILE A 1 207 ? 41.859 -22.422 -0.364 1.00 80.00 207 ILE A CA 1
ATOM 1602 C C . ILE A 1 207 ? 42.527 -21.043 -0.311 1.00 80.00 207 ILE A C 1
ATOM 1604 O O . ILE A 1 207 ? 42.905 -20.559 0.757 1.00 80.00 207 ILE A O 1
ATOM 1608 N N . GLY A 1 208 ? 42.722 -20.427 -1.479 1.00 65.19 208 GLY A N 1
ATOM 1609 C CA . GLY A 1 208 ? 43.397 -19.138 -1.604 1.00 65.19 208 GLY A CA 1
ATOM 1610 C C . GLY A 1 208 ? 42.657 -18.018 -0.870 1.00 65.19 208 GLY A C 1
ATOM 1611 O O . GLY A 1 208 ? 41.577 -17.600 -1.282 1.00 65.19 208 GLY A O 1
ATOM 1612 N N . SER A 1 209 ? 43.267 -17.464 0.180 1.00 48.06 209 SER A N 1
ATOM 1613 C CA . SER A 1 209 ? 42.863 -16.170 0.724 1.00 48.06 209 SER A CA 1
ATOM 1614 C C . SER A 1 209 ? 43.321 -15.068 -0.236 1.00 48.06 209 SER A C 1
ATOM 1616 O O . SER A 1 209 ? 44.507 -14.754 -0.349 1.00 48.06 209 SER A O 1
ATOM 1618 N N . GLY A 1 210 ? 42.373 -14.480 -0.966 1.00 39.31 210 GLY A N 1
ATOM 1619 C CA . GLY A 1 210 ? 42.651 -13.398 -1.904 1.00 39.31 210 GLY A CA 1
ATOM 1620 C C . GLY A 1 210 ? 43.315 -12.190 -1.234 1.00 39.31 210 GLY A C 1
ATOM 1621 O O . GLY A 1 210 ? 42.644 -11.340 -0.657 1.00 39.31 210 GLY A O 1
ATOM 1622 N N . ARG A 1 211 ? 44.634 -12.048 -1.397 1.00 36.03 211 ARG A N 1
ATOM 1623 C CA . ARG A 1 211 ? 45.310 -10.744 -1.419 1.00 36.03 211 ARG A CA 1
ATOM 1624 C C . ARG A 1 211 ? 45.641 -10.432 -2.877 1.00 36.03 211 ARG A C 1
ATOM 1626 O O . ARG A 1 211 ? 46.634 -10.926 -3.405 1.00 36.03 211 ARG A O 1
ATOM 1633 N N . LYS A 1 212 ? 44.825 -9.581 -3.518 1.00 32.62 212 LYS A N 1
ATOM 1634 C CA . LYS A 1 212 ? 45.220 -8.885 -4.755 1.00 32.62 212 LYS A CA 1
ATOM 1635 C C . LYS A 1 212 ? 46.573 -8.209 -4.496 1.00 32.62 212 LYS A C 1
ATOM 1637 O O . LYS A 1 212 ? 46.653 -7.296 -3.672 1.00 32.62 212 LYS A O 1
ATOM 1642 N N . LYS A 1 213 ? 47.631 -8.648 -5.184 1.00 32.44 213 LYS A N 1
ATOM 1643 C CA . LYS A 1 213 ? 48.906 -7.923 -5.229 1.00 32.44 213 LYS A CA 1
ATOM 1644 C C . LYS A 1 213 ? 48.649 -6.573 -5.911 1.00 32.44 213 LYS A C 1
ATOM 1646 O O . LYS A 1 213 ? 48.482 -6.525 -7.124 1.00 32.44 213 LYS A O 1
ATOM 1651 N N . ARG A 1 214 ? 48.624 -5.477 -5.144 1.00 34.16 214 ARG A N 1
ATOM 1652 C CA . ARG A 1 214 ? 48.887 -4.140 -5.699 1.00 34.16 214 ARG A CA 1
ATOM 1653 C C . ARG A 1 214 ? 50.361 -4.133 -6.101 1.00 34.16 214 ARG A C 1
ATOM 1655 O O . ARG A 1 214 ? 51.226 -4.199 -5.230 1.00 34.16 214 ARG A O 1
ATOM 1662 N N . GLY A 1 215 ? 50.634 -4.111 -7.402 1.00 30.81 215 GLY A N 1
ATOM 1663 C CA . GLY A 1 215 ? 51.975 -3.868 -7.916 1.00 30.81 215 GLY A CA 1
ATOM 1664 C C . GLY A 1 215 ? 52.409 -2.453 -7.547 1.00 30.81 215 GLY A C 1
ATOM 1665 O O . GLY A 1 215 ? 51.913 -1.491 -8.120 1.00 30.81 215 GLY A O 1
ATOM 1666 N N . ALA A 1 216 ? 53.320 -2.339 -6.584 1.00 32.53 216 ALA A N 1
ATOM 1667 C CA . ALA A 1 216 ? 54.118 -1.144 -6.366 1.00 32.53 216 ALA A CA 1
ATOM 1668 C C . ALA A 1 216 ? 55.515 -1.414 -6.945 1.00 32.53 216 ALA A C 1
ATOM 1670 O O . ALA A 1 216 ? 56.389 -1.939 -6.260 1.00 32.53 216 ALA A O 1
ATOM 1671 N N . SER A 1 217 ? 55.701 -1.079 -8.222 1.00 35.69 217 SER A N 1
ATOM 1672 C CA . SER A 1 217 ? 57.005 -0.628 -8.719 1.00 35.69 217 SER A CA 1
ATOM 1673 C C . SER A 1 217 ? 57.180 0.786 -8.145 1.00 35.69 217 SER A C 1
ATOM 1675 O O . SER A 1 217 ? 56.285 1.607 -8.290 1.00 35.69 217 SER A O 1
ATOM 1677 N N . GLY A 1 218 ? 58.184 1.142 -7.352 1.00 33.31 218 GLY A N 1
ATOM 1678 C CA . GLY A 1 218 ? 59.577 0.739 -7.433 1.00 33.31 218 GLY A CA 1
ATOM 1679 C C . GLY A 1 218 ? 60.433 1.978 -7.716 1.00 33.31 218 GLY A C 1
ATOM 1680 O O . GLY A 1 218 ? 61.159 1.985 -8.698 1.00 33.31 218 GLY A O 1
ATOM 1681 N N . TYR A 1 219 ? 60.359 3.031 -6.883 1.00 31.42 219 TYR A N 1
ATOM 1682 C CA . TYR A 1 219 ? 61.306 4.154 -6.955 1.00 31.42 219 TYR A CA 1
ATOM 1683 C C . TYR A 1 219 ? 62.165 4.197 -5.688 1.00 31.42 219 TYR A C 1
ATOM 1685 O O . TYR A 1 219 ? 61.731 4.579 -4.599 1.00 31.42 219 TYR A O 1
ATOM 1693 N N . ARG A 1 220 ? 63.396 3.704 -5.836 1.00 36.38 220 ARG A N 1
ATOM 1694 C CA . ARG A 1 220 ? 64.403 3.551 -4.784 1.00 36.38 220 ARG A CA 1
ATOM 1695 C C . ARG A 1 220 ? 65.248 4.825 -4.703 1.00 36.38 220 ARG A C 1
ATOM 169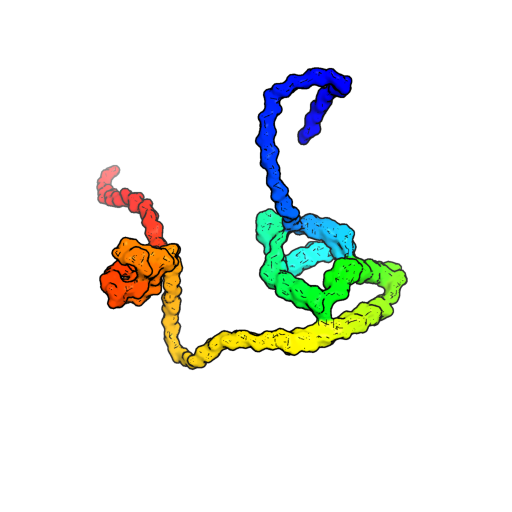7 O O . ARG A 1 220 ? 65.857 5.237 -5.684 1.00 36.38 220 ARG A O 1
ATOM 1704 N N . LYS A 1 221 ? 65.299 5.409 -3.502 1.00 37.09 221 LYS A N 1
ATOM 1705 C CA . LYS A 1 221 ? 66.176 6.518 -3.087 1.00 37.09 221 LYS A CA 1
ATOM 1706 C C . LYS A 1 221 ? 67.596 6.420 -3.672 1.00 37.09 221 LYS A C 1
ATOM 1708 O O . LYS A 1 221 ? 68.265 5.406 -3.476 1.00 37.09 221 LYS A O 1
ATOM 1713 N N . LYS A 1 222 ? 68.118 7.544 -4.171 1.00 39.25 222 LYS A N 1
ATOM 1714 C CA . LYS A 1 222 ? 69.542 7.890 -4.044 1.00 39.25 222 LYS A CA 1
ATOM 1715 C C . LYS A 1 222 ? 69.667 9.259 -3.374 1.00 39.25 222 LYS A C 1
ATOM 1717 O O . LYS A 1 222 ? 69.392 10.287 -3.974 1.00 39.25 222 LYS A O 1
ATOM 1722 N N . ARG A 1 223 ? 70.083 9.232 -2.105 1.00 37.34 223 ARG A N 1
ATOM 1723 C CA . ARG A 1 223 ? 70.797 10.336 -1.454 1.00 37.34 223 ARG A CA 1
ATOM 1724 C C . ARG A 1 223 ? 72.222 10.362 -2.015 1.00 37.34 223 ARG A C 1
ATOM 1726 O O . ARG A 1 223 ? 72.882 9.330 -1.954 1.00 37.34 223 ARG A O 1
ATOM 1733 N N . ARG A 1 224 ? 72.679 11.528 -2.469 1.00 40.97 224 ARG A N 1
ATOM 1734 C CA . ARG A 1 224 ? 74.070 12.028 -2.489 1.00 40.97 224 ARG A CA 1
ATOM 1735 C C . ARG A 1 224 ? 73.932 13.560 -2.494 1.00 40.97 224 ARG A C 1
ATOM 1737 O O . ARG A 1 224 ? 73.265 14.082 -3.372 1.00 40.97 224 ARG A O 1
ATOM 1744 N N . SER A 1 225 ? 74.098 14.227 -1.353 1.00 38.03 225 SER A N 1
ATOM 1745 C CA . SER A 1 225 ? 75.356 14.784 -0.828 1.00 38.03 225 SER A CA 1
ATOM 1746 C C . SER A 1 225 ? 75.924 15.945 -1.660 1.00 38.03 225 SER A C 1
ATOM 1748 O O . SER A 1 225 ? 76.512 15.701 -2.704 1.00 38.03 225 SER A O 1
ATOM 1750 N N . SER A 1 226 ? 75.857 17.140 -1.060 1.00 37.22 226 SER A N 1
ATOM 1751 C CA . SER A 1 226 ? 76.932 18.145 -0.995 1.00 37.22 226 SER A CA 1
ATOM 1752 C C . SER A 1 226 ? 77.295 19.000 -2.224 1.00 37.22 226 SER A C 1
ATOM 1754 O O . SER A 1 226 ? 77.756 18.501 -3.242 1.00 37.22 226 SER A O 1
ATOM 1756 N N . SER A 1 227 ? 77.301 20.307 -1.931 1.00 40.16 227 SER A N 1
ATOM 1757 C CA . SER A 1 227 ? 78.255 21.370 -2.299 1.00 40.16 227 SER A CA 1
ATOM 1758 C C . SER A 1 227 ? 78.040 22.243 -3.539 1.00 40.16 227 SER A C 1
ATOM 1760 O O . SER A 1 227 ? 78.029 21.751 -4.664 1.00 40.16 227 SER A O 1
ATOM 1762 N N . ARG A 1 228 ? 78.126 23.545 -3.209 1.00 37.91 228 ARG A N 1
ATOM 1763 C CA . ARG A 1 228 ? 78.299 24.785 -3.981 1.00 37.91 228 ARG A CA 1
ATOM 1764 C C . ARG A 1 228 ? 77.032 25.446 -4.503 1.00 37.91 228 ARG A C 1
ATOM 1766 O O . ARG A 1 228 ? 76.290 24.802 -5.264 1.00 37.91 228 ARG A O 1
#

Sequence (228 aa):
ENAAMPDLVKGDLLTLHQLLPKQHFTQPPNRYTEAQLIGALKKLGLGRPSTYATIVETLKDRKYVGLEKKRLYPAPLRFQVCELLERHVQMVVDVGFTATMEENLDRIATGKTDRLTMMRQFYGPFKETVDQATAAAASERQPAARAPKSASKSGKRSRSKAVPKSDKVGQVCPQCQEGTLEAKSGKYGPFLGCSRYALGCTYTEKIGSGRKKRGASGYRKKRRSSSR

pLDDT: mean 78.99, std 20.66, range [30.81, 97.0]